Protein AF-E4X2D3-F1 (afdb_monomer)

Structure (mmCIF, N/CA/C/O backbone):
data_AF-E4X2D3-F1
#
_entry.id   AF-E4X2D3-F1
#
loop_
_atom_site.group_PDB
_atom_site.id
_atom_site.type_symbol
_atom_site.label_atom_id
_atom_site.label_alt_id
_atom_site.label_comp_id
_atom_site.label_asym_id
_atom_site.label_entity_id
_atom_site.label_seq_id
_atom_site.pdbx_PDB_ins_code
_atom_site.Cartn_x
_atom_site.Cartn_y
_atom_site.Cartn_z
_atom_site.occupancy
_atom_site.B_iso_or_equiv
_atom_site.auth_seq_id
_atom_site.auth_comp_id
_atom_site.auth_asym_id
_atom_site.auth_atom_id
_atom_site.pdbx_PDB_model_num
ATOM 1 N N . MET A 1 1 ? 33.623 -61.145 -8.921 1.00 43.34 1 MET A N 1
ATOM 2 C CA . MET A 1 1 ? 34.030 -59.747 -8.648 1.00 43.34 1 MET A CA 1
ATOM 3 C C . MET A 1 1 ? 33.464 -58.797 -9.715 1.00 43.34 1 MET A C 1
ATOM 5 O O . MET A 1 1 ? 34.207 -58.237 -10.502 1.00 43.34 1 MET A O 1
ATOM 9 N N . LYS A 1 2 ? 32.134 -58.654 -9.793 1.00 43.75 2 LYS A N 1
ATOM 10 C CA . LYS A 1 2 ? 31.427 -57.674 -10.645 1.00 43.75 2 LYS A CA 1
ATOM 11 C C . LYS A 1 2 ? 30.093 -57.341 -9.968 1.00 43.75 2 LYS A C 1
ATOM 13 O O . LYS A 1 2 ? 29.028 -57.714 -10.432 1.00 43.75 2 LYS A O 1
ATOM 18 N N . LEU A 1 3 ? 30.185 -56.717 -8.798 1.00 42.97 3 LEU A N 1
ATOM 19 C CA . LEU A 1 3 ? 29.038 -56.212 -8.042 1.00 42.97 3 LEU A CA 1
ATOM 20 C C . LEU A 1 3 ? 29.423 -54.869 -7.403 1.00 42.97 3 LEU A C 1
ATOM 22 O O . LEU A 1 3 ? 29.346 -54.690 -6.197 1.00 42.97 3 LEU A O 1
ATOM 26 N N . LEU A 1 4 ? 29.971 -53.953 -8.209 1.00 41.22 4 LEU A N 1
ATOM 27 C CA . LEU A 1 4 ? 30.429 -52.645 -7.718 1.00 41.22 4 LEU A CA 1
ATOM 28 C C . LEU A 1 4 ? 30.412 -51.544 -8.794 1.00 41.22 4 LEU A C 1
ATOM 30 O O . LEU A 1 4 ? 31.234 -50.639 -8.767 1.00 41.22 4 LEU A O 1
ATOM 34 N N . PHE A 1 5 ? 29.484 -51.613 -9.757 1.00 43.06 5 PHE A N 1
ATOM 35 C CA . PHE A 1 5 ? 29.375 -50.602 -10.826 1.00 43.06 5 PHE A CA 1
ATOM 36 C C . PHE A 1 5 ? 27.967 -50.027 -11.050 1.00 43.06 5 PHE A C 1
ATOM 38 O O . PHE A 1 5 ? 27.779 -49.234 -11.965 1.00 43.06 5 PHE A O 1
ATOM 45 N N . VAL A 1 6 ? 26.983 -50.342 -10.196 1.00 46.31 6 VAL A N 1
ATOM 46 C CA . VAL A 1 6 ? 25.614 -49.786 -10.323 1.00 46.31 6 VAL A CA 1
ATOM 47 C C . VAL A 1 6 ? 25.325 -48.651 -9.322 1.00 46.31 6 VAL A C 1
ATOM 49 O O . VAL A 1 6 ? 24.405 -47.868 -9.528 1.00 46.31 6 VAL A O 1
ATOM 52 N N . PHE A 1 7 ? 26.156 -48.445 -8.293 1.00 39.06 7 PHE A N 1
ATOM 53 C CA . PHE A 1 7 ? 25.888 -47.427 -7.259 1.00 39.06 7 PHE A CA 1
ATOM 54 C C . PHE A 1 7 ? 26.446 -46.019 -7.530 1.00 39.06 7 PHE A C 1
ATOM 56 O O . PHE A 1 7 ? 26.138 -45.092 -6.784 1.00 39.06 7 PHE A O 1
ATOM 63 N N . VAL A 1 8 ? 27.204 -45.802 -8.609 1.00 43.00 8 VAL A N 1
ATOM 64 C CA . VAL A 1 8 ? 27.789 -44.474 -8.903 1.00 43.00 8 VAL A CA 1
ATOM 65 C C . VAL A 1 8 ? 26.898 -43.619 -9.824 1.00 43.00 8 VAL A C 1
ATOM 67 O O . VAL A 1 8 ? 27.010 -42.395 -9.831 1.00 43.00 8 VAL A O 1
ATOM 70 N N . ALA A 1 9 ? 25.927 -44.213 -10.525 1.00 42.66 9 ALA A N 1
ATOM 71 C CA . ALA A 1 9 ? 25.080 -43.485 -11.479 1.00 42.66 9 ALA A CA 1
ATOM 72 C C . ALA A 1 9 ? 23.882 -42.732 -10.851 1.00 42.66 9 ALA A C 1
ATOM 74 O O . ALA A 1 9 ? 23.328 -41.839 -11.488 1.00 42.66 9 ALA A O 1
ATOM 75 N N . LEU A 1 10 ? 23.506 -43.006 -9.593 1.00 40.19 10 LEU A N 1
ATOM 76 C CA . LEU A 1 10 ? 22.402 -42.303 -8.909 1.00 40.19 10 LEU A CA 1
ATOM 77 C C . LEU A 1 10 ? 22.841 -41.078 -8.084 1.00 40.19 10 LEU A C 1
ATOM 79 O O . LEU A 1 10 ? 22.023 -40.203 -7.803 1.00 40.19 10 LEU A O 1
ATOM 83 N N . ALA A 1 11 ? 24.131 -40.936 -7.764 1.00 40.28 11 ALA A N 1
ATOM 84 C CA . ALA A 1 11 ? 24.637 -39.801 -6.982 1.00 40.28 11 ALA A CA 1
ATOM 85 C C . ALA A 1 11 ? 24.941 -38.543 -7.829 1.00 40.28 11 ALA A C 1
ATOM 87 O O . ALA A 1 11 ? 25.023 -37.432 -7.297 1.00 40.28 11 ALA A O 1
ATOM 88 N N . ALA A 1 12 ? 25.075 -38.686 -9.153 1.00 37.97 12 ALA A N 1
ATOM 89 C CA . ALA A 1 12 ? 25.375 -37.573 -10.060 1.00 37.97 12 ALA A CA 1
ATOM 90 C C . ALA A 1 12 ? 24.126 -36.773 -10.492 1.00 37.97 12 ALA A C 1
ATOM 92 O O . ALA A 1 12 ? 24.237 -35.595 -10.834 1.00 37.97 12 ALA A O 1
ATOM 93 N N . ALA A 1 13 ? 22.924 -37.355 -10.402 1.00 38.03 13 ALA A N 1
ATOM 94 C CA . ALA A 1 13 ? 21.674 -36.693 -10.795 1.00 38.03 13 ALA A CA 1
ATOM 95 C C . ALA A 1 13 ? 21.109 -35.728 -9.727 1.00 38.03 13 ALA A C 1
ATOM 97 O O . ALA A 1 13 ? 20.354 -34.812 -10.055 1.00 38.03 13 ALA A O 1
ATOM 98 N N . GLN A 1 14 ? 21.500 -35.862 -8.453 1.00 39.09 14 GLN A N 1
ATOM 99 C CA . GLN A 1 14 ? 21.005 -34.991 -7.373 1.00 39.09 14 GLN A CA 1
ATOM 100 C C . GLN A 1 14 ? 21.840 -33.717 -7.157 1.00 39.09 14 GLN A C 1
ATOM 102 O O . GLN A 1 14 ? 21.315 -32.711 -6.674 1.00 39.09 14 GLN A O 1
ATOM 107 N N . LYS A 1 15 ? 23.117 -33.696 -7.567 1.00 32.91 15 LYS A N 1
ATOM 108 C CA . LYS A 1 15 ? 23.981 -32.507 -7.422 1.00 32.91 15 LYS A CA 1
ATOM 109 C C . LYS A 1 15 ? 23.713 -31.415 -8.466 1.00 32.91 15 LYS A C 1
ATOM 111 O O . LYS A 1 15 ? 24.032 -30.256 -8.215 1.00 32.91 15 LYS A O 1
ATOM 116 N N . ASN A 1 16 ? 23.059 -31.742 -9.584 1.00 34.12 16 ASN A N 1
ATOM 117 C CA . ASN A 1 16 ? 22.781 -30.775 -10.654 1.00 34.12 16 ASN A CA 1
ATOM 118 C C . ASN A 1 16 ? 21.479 -29.967 -10.464 1.00 34.12 16 ASN A C 1
ATOM 120 O O . ASN A 1 16 ? 21.344 -28.889 -11.038 1.00 34.12 16 ASN A O 1
ATOM 124 N N . LYS A 1 17 ? 20.546 -30.404 -9.602 1.00 34.16 17 LYS A N 1
ATOM 125 C CA . LYS A 1 17 ? 19.349 -29.604 -9.261 1.00 34.16 17 LYS A CA 1
ATOM 126 C C . LYS A 1 17 ? 19.640 -28.472 -8.265 1.00 34.16 17 LYS A C 1
ATOM 128 O O . LYS A 1 17 ? 19.033 -27.412 -8.364 1.00 34.16 17 LYS A O 1
ATOM 133 N N . LYS A 1 18 ? 20.610 -28.640 -7.354 1.00 31.94 18 LYS A N 1
ATOM 134 C CA . LYS A 1 18 ? 20.971 -27.601 -6.364 1.00 31.94 18 LYS A CA 1
ATOM 135 C C . LYS A 1 18 ? 21.789 -26.437 -6.943 1.00 31.94 18 LYS A C 1
ATOM 137 O O . LYS A 1 18 ? 21.711 -25.340 -6.406 1.00 31.94 18 LYS A O 1
ATOM 142 N N . LYS A 1 19 ? 22.522 -26.635 -8.048 1.00 29.98 19 LYS A N 1
ATOM 143 C CA . LYS A 1 19 ? 23.317 -25.567 -8.693 1.00 29.98 19 LYS A CA 1
ATOM 144 C C . LYS A 1 19 ? 22.506 -24.630 -9.600 1.00 29.98 19 LYS A C 1
ATOM 146 O O . LYS A 1 19 ? 22.944 -23.508 -9.825 1.00 29.98 19 LYS A O 1
ATOM 151 N N . LYS A 1 20 ? 21.326 -25.042 -10.082 1.00 33.62 20 LYS A N 1
ATOM 152 C CA . LYS A 1 20 ? 20.415 -24.154 -10.836 1.00 33.62 20 LYS A CA 1
ATOM 153 C C . LYS A 1 20 ? 19.618 -23.203 -9.931 1.00 33.62 20 LYS A C 1
ATOM 155 O O . LYS A 1 20 ? 19.383 -22.069 -10.313 1.00 33.62 20 LYS A O 1
ATOM 160 N N . LEU A 1 21 ? 19.321 -23.606 -8.692 1.00 36.31 21 LEU A N 1
ATOM 161 C CA . LEU A 1 21 ? 18.504 -22.839 -7.733 1.00 36.31 21 LEU A CA 1
ATOM 162 C C . LEU A 1 21 ? 19.148 -21.521 -7.226 1.00 36.31 21 LEU A C 1
ATOM 164 O O . LEU A 1 21 ? 18.541 -20.790 -6.443 1.00 36.31 21 LEU A O 1
ATOM 168 N N . GLY A 1 22 ? 20.393 -21.231 -7.616 1.00 38.66 22 GLY A N 1
ATOM 169 C CA . GLY A 1 22 ? 21.138 -20.038 -7.196 1.00 38.66 22 GLY A CA 1
ATOM 170 C C . GLY A 1 22 ? 21.294 -18.946 -8.258 1.00 38.66 22 GLY A C 1
ATOM 171 O O . GLY A 1 22 ? 21.685 -17.847 -7.897 1.00 38.66 22 GLY A O 1
ATOM 172 N N . ARG A 1 23 ? 21.014 -19.217 -9.544 1.00 46.75 23 ARG A N 1
ATOM 173 C CA . ARG A 1 23 ? 21.183 -18.223 -10.629 1.00 46.75 23 ARG A CA 1
ATOM 174 C C . ARG A 1 23 ? 19.943 -17.375 -10.896 1.00 46.75 23 ARG A C 1
ATOM 176 O O . ARG A 1 23 ? 20.072 -16.271 -11.405 1.00 46.75 23 ARG A O 1
ATOM 183 N N . ASP A 1 24 ? 18.781 -17.888 -10.513 1.00 54.19 24 ASP A N 1
ATOM 184 C CA . ASP A 1 24 ? 17.487 -17.309 -10.879 1.00 54.19 24 ASP A CA 1
ATOM 185 C C . ASP A 1 24 ? 16.884 -16.465 -9.746 1.00 54.19 24 ASP A C 1
ATOM 187 O O . ASP A 1 24 ? 15.799 -15.914 -9.899 1.00 54.19 24 ASP A O 1
ATOM 191 N N . ARG A 1 25 ? 17.568 -16.376 -8.596 1.00 56.75 25 ARG A N 1
ATOM 192 C CA . ARG A 1 25 ? 17.159 -15.576 -7.436 1.00 56.75 25 ARG A CA 1
ATOM 193 C C . ARG A 1 25 ? 17.993 -14.307 -7.386 1.00 56.75 25 ARG A C 1
ATOM 195 O O . ARG A 1 25 ? 19.184 -14.364 -7.091 1.00 56.75 25 ARG A O 1
ATOM 202 N N . PHE A 1 26 ? 17.359 -13.178 -7.662 1.00 54.22 26 PHE A N 1
ATOM 203 C CA . PHE A 1 26 ? 17.992 -11.870 -7.601 1.00 54.22 26 PHE A CA 1
ATOM 204 C C . PHE A 1 26 ? 17.735 -11.273 -6.214 1.00 54.22 26 PHE A C 1
ATOM 206 O O . PHE A 1 26 ? 16.572 -10.998 -5.899 1.00 54.22 26 PHE A O 1
ATOM 213 N N . PRO A 1 27 ? 18.767 -11.117 -5.363 1.00 56.34 27 PRO A N 1
ATOM 214 C CA . PRO A 1 27 ? 18.596 -10.490 -4.060 1.00 56.34 27 PRO A CA 1
ATOM 215 C C . PRO A 1 27 ? 18.164 -9.028 -4.227 1.00 56.34 27 PRO A C 1
ATOM 217 O O . PRO A 1 27 ? 18.531 -8.359 -5.201 1.00 56.34 27 PRO A O 1
ATOM 220 N N . LEU A 1 28 ? 17.374 -8.541 -3.270 1.00 52.44 28 LEU A N 1
ATOM 221 C CA . LEU A 1 28 ? 16.930 -7.146 -3.182 1.00 52.44 28 LEU A CA 1
ATOM 222 C C . LEU A 1 28 ? 18.128 -6.164 -3.208 1.00 52.44 28 LEU A C 1
ATOM 224 O O . LEU A 1 28 ? 18.064 -5.083 -3.812 1.00 52.44 28 LEU A O 1
ATOM 228 N N . ASP A 1 29 ? 19.254 -6.579 -2.628 1.00 52.56 29 ASP A N 1
ATOM 229 C CA . ASP A 1 29 ? 20.516 -5.858 -2.572 1.00 52.56 29 ASP A CA 1
ATOM 230 C C . ASP A 1 29 ? 21.677 -6.853 -2.401 1.00 52.56 29 ASP A C 1
ATOM 232 O O . ASP A 1 29 ? 21.587 -7.803 -1.637 1.00 52.56 29 ASP A O 1
ATOM 236 N N . GLY A 1 30 ? 22.781 -6.638 -3.124 1.00 41.09 30 GLY A N 1
ATOM 237 C CA . GLY A 1 30 ? 24.066 -7.312 -2.874 1.00 41.09 30 GLY A CA 1
ATOM 238 C C . GLY A 1 30 ? 24.895 -6.636 -1.772 1.00 41.09 30 GLY A C 1
ATOM 239 O O . GLY A 1 30 ? 26.078 -6.927 -1.628 1.00 41.09 30 GLY A O 1
ATOM 240 N N . GLU A 1 31 ? 24.288 -5.699 -1.040 1.00 44.31 31 GLU A N 1
ATOM 241 C CA . GLU A 1 31 ? 24.874 -4.945 0.066 1.00 44.31 31 GLU A CA 1
ATOM 242 C C . GLU A 1 31 ? 23.975 -5.145 1.290 1.00 44.31 31 GLU A C 1
ATOM 244 O O . GLU A 1 31 ? 23.067 -4.353 1.553 1.00 44.31 31 GLU A O 1
ATOM 249 N N . ASP A 1 32 ? 24.191 -6.232 2.027 1.00 39.72 32 ASP A N 1
ATOM 250 C CA . ASP A 1 32 ? 23.578 -6.416 3.340 1.00 39.72 32 ASP A CA 1
ATOM 251 C C . ASP A 1 32 ? 23.905 -5.185 4.200 1.00 39.72 32 ASP A C 1
ATOM 253 O O . ASP A 1 32 ? 25.076 -4.818 4.344 1.00 39.72 32 ASP A O 1
ATOM 257 N N . LEU A 1 33 ? 22.899 -4.538 4.805 1.00 37.53 33 LEU A N 1
ATOM 258 C CA . LEU A 1 33 ? 23.166 -3.773 6.024 1.00 37.53 33 LEU A CA 1
ATOM 259 C C . LEU A 1 33 ? 23.601 -4.817 7.048 1.00 37.53 33 LEU A C 1
ATOM 261 O O . LEU A 1 33 ? 22.772 -5.429 7.717 1.00 37.53 33 LEU A O 1
ATOM 265 N N . LYS A 1 34 ? 24.904 -5.072 7.127 1.00 37.62 34 LYS A N 1
ATOM 266 C CA . LYS A 1 34 ? 25.464 -5.817 8.241 1.00 37.62 34 LYS A CA 1
ATOM 267 C C . LYS A 1 34 ? 25.272 -4.927 9.458 1.00 37.62 34 LYS A C 1
ATOM 269 O O . LYS A 1 34 ? 25.914 -3.884 9.571 1.00 37.62 34 LYS A O 1
ATOM 274 N N . PHE A 1 35 ? 24.329 -5.293 10.318 1.00 39.09 35 PHE A N 1
ATOM 275 C CA . PHE A 1 35 ? 24.237 -4.736 11.658 1.00 39.09 35 PHE A CA 1
ATOM 276 C C . PHE A 1 35 ? 25.477 -5.225 12.413 1.00 39.09 35 PHE A C 1
ATOM 278 O O . PHE A 1 35 ? 25.473 -6.292 13.017 1.00 39.09 35 PHE A O 1
ATOM 285 N N . GLU A 1 36 ? 26.587 -4.504 12.265 1.00 32.62 36 GLU A N 1
ATOM 286 C CA . GLU A 1 36 ? 27.785 -4.751 13.055 1.00 32.62 36 GLU A CA 1
ATOM 287 C C . GLU A 1 36 ? 27.533 -4.270 14.488 1.00 32.62 36 GLU A C 1
ATOM 289 O O . GLU A 1 36 ? 27.466 -3.073 14.764 1.00 32.62 36 GLU A O 1
ATOM 294 N N . ASP A 1 37 ? 27.415 -5.263 15.364 1.00 39.03 37 ASP A N 1
ATOM 295 C CA . ASP A 1 37 ? 27.840 -5.259 16.763 1.00 39.03 37 ASP A CA 1
ATOM 296 C C . ASP A 1 37 ? 27.054 -4.366 17.750 1.00 39.03 37 ASP A C 1
ATOM 298 O O . ASP A 1 37 ? 27.255 -3.155 17.852 1.00 39.03 37 ASP A O 1
ATOM 302 N N . ASP A 1 38 ? 26.164 -5.025 18.507 1.00 38.38 38 ASP A N 1
ATOM 303 C CA . ASP A 1 38 ? 25.850 -4.858 19.942 1.00 38.38 38 ASP A CA 1
ATOM 304 C C . ASP A 1 38 ? 25.642 -3.460 20.560 1.00 38.38 38 ASP A C 1
ATOM 306 O O . ASP A 1 38 ? 25.553 -3.306 21.788 1.00 38.38 38 ASP A O 1
ATOM 310 N N . ARG A 1 39 ? 25.465 -2.409 19.761 1.00 37.56 39 ARG A N 1
ATOM 311 C CA . ARG A 1 39 ? 25.127 -1.091 20.297 1.00 37.56 39 ARG A CA 1
ATOM 312 C C . ARG A 1 39 ? 23.638 -0.997 20.585 1.00 37.56 39 ARG A C 1
ATOM 314 O O . ARG A 1 39 ? 22.807 -0.913 19.688 1.00 37.56 39 ARG A O 1
ATOM 321 N N . ARG A 1 40 ? 23.340 -0.996 21.889 1.00 36.78 40 ARG A N 1
ATOM 322 C CA . ARG A 1 40 ? 22.080 -0.569 22.505 1.00 36.78 40 ARG A CA 1
ATOM 323 C C . ARG A 1 40 ? 21.637 0.779 21.938 1.00 36.78 40 ARG A C 1
ATOM 325 O O . ARG A 1 40 ? 21.961 1.818 22.494 1.00 36.78 40 ARG A O 1
ATOM 332 N N . GLU A 1 41 ? 20.861 0.741 20.874 1.00 32.47 41 GLU A N 1
ATOM 333 C CA . GLU A 1 41 ? 19.925 1.788 20.505 1.00 32.47 41 GLU A CA 1
ATOM 334 C C . GLU A 1 41 ? 18.903 1.147 19.565 1.00 32.47 41 GLU A C 1
ATOM 336 O O . GLU A 1 41 ? 19.273 0.410 18.660 1.00 32.47 41 GLU A O 1
ATOM 341 N N . PHE A 1 42 ? 17.621 1.407 19.818 1.00 34.22 42 PHE A N 1
ATOM 342 C CA . PHE A 1 42 ? 16.439 0.910 19.095 1.00 34.22 42 PHE A CA 1
ATOM 343 C C . PHE A 1 42 ? 15.826 -0.422 19.578 1.00 34.22 42 PHE A C 1
ATOM 345 O O . PHE A 1 42 ? 15.973 -1.482 18.983 1.00 34.22 42 PHE A O 1
ATOM 352 N N . GLY A 1 43 ? 14.992 -0.298 20.618 1.00 34.16 43 GLY A N 1
ATOM 353 C CA . GLY A 1 43 ? 13.606 -0.785 20.567 1.00 34.16 43 GLY A CA 1
ATOM 354 C C . GLY A 1 43 ? 13.359 -2.293 20.567 1.00 34.16 43 GLY A C 1
ATOM 355 O O . GLY A 1 43 ? 12.369 -2.727 19.981 1.00 34.16 43 GLY A O 1
ATOM 356 N N . LEU A 1 44 ? 14.208 -3.083 21.221 1.00 38.97 44 LEU A N 1
ATOM 357 C CA . LEU A 1 44 ? 13.837 -4.445 21.604 1.00 38.97 44 LEU A CA 1
ATOM 358 C C . LEU A 1 44 ? 12.873 -4.370 22.807 1.00 38.97 44 LEU A C 1
ATOM 360 O O . LEU A 1 44 ? 13.188 -3.651 23.756 1.00 38.97 44 LEU A O 1
ATOM 364 N N . PRO A 1 45 ? 11.706 -5.043 22.769 1.00 42.81 45 PRO A N 1
ATOM 365 C CA . PRO A 1 45 ? 10.817 -5.164 23.925 1.00 42.81 45 PRO A CA 1
ATOM 366 C C . PRO A 1 45 ? 11.552 -5.689 25.170 1.00 42.81 45 PRO A C 1
ATOM 368 O O . PRO A 1 45 ? 12.495 -6.468 25.041 1.00 42.81 45 PRO A O 1
ATOM 371 N N . ASP A 1 46 ? 11.113 -5.297 26.371 1.00 40.28 46 ASP A N 1
ATOM 372 C CA . ASP A 1 46 ? 11.754 -5.702 27.638 1.00 40.28 46 ASP A CA 1
ATOM 373 C C . ASP A 1 46 ? 11.740 -7.230 27.870 1.00 40.28 46 ASP A C 1
ATOM 375 O O . ASP A 1 46 ? 12.519 -7.749 28.667 1.00 40.28 46 ASP A O 1
ATOM 379 N N . ASP A 1 47 ? 10.875 -7.958 27.160 1.00 44.12 47 ASP A N 1
ATOM 380 C CA . ASP A 1 47 ? 10.733 -9.416 27.184 1.00 44.12 47 ASP A CA 1
ATOM 381 C C . ASP A 1 47 ? 11.484 -10.141 26.049 1.00 44.12 47 ASP A C 1
ATOM 383 O O . ASP A 1 47 ? 11.347 -11.356 25.901 1.00 44.12 47 ASP A O 1
ATOM 387 N N . PHE A 1 48 ? 12.292 -9.425 25.263 1.00 40.19 48 PHE A N 1
ATOM 388 C CA . PHE A 1 48 ? 13.064 -9.988 24.157 1.00 40.19 48 PHE A CA 1
ATOM 389 C C . PHE A 1 48 ? 14.235 -10.861 24.656 1.00 40.19 48 PHE A C 1
ATOM 391 O O . PHE A 1 48 ? 15.194 -10.370 25.265 1.00 40.19 48 PHE A O 1
ATOM 398 N N . ASP A 1 49 ? 14.187 -12.167 24.372 1.00 49.00 49 ASP A N 1
ATOM 399 C CA . ASP A 1 49 ? 15.168 -13.161 24.819 1.00 49.00 49 ASP A CA 1
ATOM 400 C C . ASP A 1 49 ? 16.269 -13.344 23.770 1.00 49.00 49 ASP A C 1
ATOM 402 O O . ASP A 1 49 ? 16.088 -13.964 22.722 1.00 49.00 49 ASP A O 1
ATOM 406 N N . LYS A 1 50 ? 17.479 -12.884 24.098 1.00 42.81 50 LYS A N 1
ATOM 407 C CA . LYS A 1 50 ? 18.635 -12.931 23.194 1.00 42.81 50 LYS A CA 1
ATOM 408 C C . LYS A 1 50 ? 19.157 -14.325 22.836 1.00 42.81 50 LYS A C 1
ATOM 410 O O . LYS A 1 50 ? 20.037 -14.445 21.994 1.00 42.81 50 LYS A O 1
ATOM 415 N N . THR A 1 51 ? 18.688 -15.379 23.483 1.00 37.66 51 THR A N 1
ATOM 416 C CA . THR A 1 51 ? 19.116 -16.754 23.194 1.00 37.66 51 THR A CA 1
ATOM 417 C C . THR A 1 51 ? 18.075 -17.525 22.395 1.00 37.66 51 THR A C 1
ATOM 419 O O . THR A 1 51 ? 18.436 -18.381 21.586 1.00 37.66 51 THR A O 1
ATOM 422 N N . ARG A 1 52 ? 16.791 -17.180 22.548 1.00 43.28 52 ARG A N 1
ATOM 423 C CA . ARG A 1 52 ? 15.694 -17.748 21.754 1.00 43.28 52 ARG A CA 1
ATOM 424 C C . ARG A 1 52 ? 15.389 -16.935 20.500 1.00 43.28 52 ARG A C 1
ATOM 426 O O . ARG A 1 52 ? 15.263 -17.530 19.430 1.00 43.28 52 ARG A O 1
ATOM 433 N N . ASP A 1 53 ? 15.342 -15.612 20.608 1.00 44.31 53 ASP A N 1
ATOM 434 C CA . ASP A 1 53 ? 14.856 -14.720 19.549 1.00 44.31 53 ASP A CA 1
ATOM 435 C C . ASP A 1 53 ? 15.959 -14.296 18.563 1.00 44.31 53 ASP A C 1
ATOM 437 O O . ASP A 1 53 ? 15.663 -13.976 17.417 1.00 44.31 53 ASP A O 1
ATOM 441 N N . TYR A 1 54 ? 17.233 -14.385 18.966 1.00 40.31 54 TYR A N 1
ATOM 442 C CA . TYR A 1 54 ? 18.418 -14.101 18.130 1.00 40.31 54 TYR A CA 1
ATOM 443 C C . TYR A 1 54 ? 18.982 -15.335 17.401 1.00 40.31 54 TYR A C 1
ATOM 445 O O . TYR A 1 54 ? 19.960 -15.226 16.662 1.00 40.31 54 TYR A O 1
ATOM 453 N N . SER A 1 55 ? 18.404 -16.528 17.580 1.00 32.50 55 SER A N 1
ATOM 454 C CA . SER A 1 55 ? 18.966 -17.788 17.053 1.00 32.50 55 SER A CA 1
ATOM 455 C C . SER A 1 55 ? 18.826 -17.993 15.531 1.00 32.50 55 SER A C 1
ATOM 457 O O . SER A 1 55 ? 18.929 -19.114 15.032 1.00 32.50 55 SER A O 1
ATOM 459 N N . ALA A 1 56 ? 18.668 -16.918 14.758 1.00 33.84 56 ALA A N 1
ATOM 460 C CA . ALA A 1 56 ? 18.836 -16.946 13.315 1.00 33.84 56 ALA A CA 1
ATOM 461 C C . ALA A 1 56 ? 19.502 -15.644 12.847 1.00 33.84 56 ALA A C 1
ATOM 463 O O . ALA A 1 56 ? 19.000 -14.553 13.084 1.00 33.84 56 ALA A O 1
ATOM 464 N N . ALA A 1 57 ? 20.624 -15.766 12.143 1.00 35.09 57 ALA A N 1
ATOM 465 C CA . ALA A 1 57 ? 21.396 -14.689 11.523 1.00 35.09 57 ALA A CA 1
ATOM 466 C C . ALA A 1 57 ? 20.647 -13.936 10.384 1.00 35.09 57 ALA A C 1
ATOM 468 O O . ALA A 1 57 ? 21.168 -13.842 9.276 1.00 35.09 57 ALA A O 1
ATOM 469 N N . VAL A 1 58 ? 19.415 -13.451 10.609 1.00 40.41 58 VAL A N 1
ATOM 470 C CA . VAL A 1 58 ? 18.468 -13.043 9.540 1.00 40.41 58 VAL A CA 1
ATOM 471 C C . VAL A 1 58 ? 17.744 -11.709 9.796 1.00 40.41 58 VAL A C 1
ATOM 473 O O . VAL A 1 58 ? 16.791 -11.386 9.095 1.00 40.41 58 VAL A O 1
ATOM 476 N N . ASP A 1 59 ? 18.167 -10.882 10.751 1.00 43.56 59 ASP A N 1
ATOM 477 C CA . ASP A 1 59 ? 17.484 -9.603 11.022 1.00 43.56 59 ASP A CA 1
ATOM 478 C C . ASP A 1 59 ? 18.015 -8.441 10.165 1.00 43.56 59 ASP A C 1
ATOM 480 O O . ASP A 1 59 ? 18.433 -7.393 10.650 1.00 43.56 59 ASP A O 1
ATOM 484 N N . GLY A 1 60 ? 17.946 -8.638 8.848 1.00 60.00 60 GLY A N 1
ATOM 485 C CA . GLY A 1 60 ? 18.048 -7.606 7.820 1.00 60.00 60 GLY A CA 1
ATOM 486 C C . GLY A 1 60 ? 16.857 -7.681 6.867 1.00 60.00 60 GLY A C 1
ATOM 487 O O . GLY A 1 60 ? 15.995 -8.550 6.981 1.00 60.00 60 GLY A O 1
ATOM 488 N N . TRP A 1 61 ? 16.779 -6.755 5.916 1.00 64.44 61 TRP A N 1
ATOM 489 C CA . TRP A 1 61 ? 15.891 -6.927 4.767 1.00 64.44 61 TRP A CA 1
ATOM 490 C C . TRP A 1 61 ? 16.281 -8.226 4.040 1.00 64.44 61 TRP A C 1
ATOM 492 O O . TRP A 1 61 ? 17.349 -8.275 3.442 1.00 64.44 61 TRP A O 1
ATOM 502 N N . ASP A 1 62 ? 15.452 -9.272 4.111 1.00 73.44 62 ASP A N 1
ATOM 503 C CA . ASP A 1 62 ? 15.731 -10.581 3.496 1.00 73.44 62 ASP A CA 1
ATOM 504 C C . ASP A 1 62 ? 14.684 -10.881 2.422 1.00 73.44 62 ASP A C 1
ATOM 506 O O . ASP A 1 62 ? 13.569 -11.337 2.696 1.00 73.44 62 ASP A O 1
ATOM 510 N N . GLY A 1 63 ? 15.027 -10.546 1.181 1.00 79.00 63 GLY A N 1
ATOM 511 C CA . GLY A 1 63 ? 14.119 -10.644 0.052 1.00 79.00 63 GLY A CA 1
ATOM 512 C C . GLY A 1 63 ? 14.826 -10.957 -1.253 1.00 79.00 63 GLY A C 1
ATOM 513 O O . GLY A 1 63 ? 15.926 -10.473 -1.526 1.00 79.00 63 GLY A O 1
ATOM 514 N N . TRP A 1 64 ? 14.177 -11.755 -2.093 1.00 81.94 64 TRP A N 1
ATOM 515 C CA . TRP A 1 64 ? 14.666 -12.074 -3.432 1.00 81.94 64 TRP A CA 1
ATOM 516 C C . TRP A 1 64 ? 13.515 -12.208 -4.422 1.00 81.94 64 TRP A C 1
ATOM 518 O O . TRP A 1 64 ? 12.397 -12.546 -4.041 1.00 81.94 64 TRP A O 1
ATOM 528 N N . PHE A 1 65 ? 13.809 -11.987 -5.702 1.00 84.94 65 PHE A N 1
ATOM 529 C CA . PHE A 1 65 ? 12.863 -12.153 -6.804 1.00 84.94 65 PHE A CA 1
ATOM 530 C C . PHE A 1 65 ? 13.345 -13.230 -7.777 1.00 84.94 65 PHE A C 1
ATOM 532 O O . PHE A 1 65 ? 14.515 -13.247 -8.169 1.00 84.94 65 PHE A O 1
ATOM 539 N N . GLN A 1 66 ? 12.452 -14.133 -8.177 1.00 86.00 66 GLN A N 1
ATOM 540 C CA . GLN A 1 66 ? 12.720 -15.142 -9.197 1.00 86.00 66 GLN A CA 1
ATOM 541 C C . GLN A 1 66 ? 12.703 -14.511 -10.590 1.00 86.00 66 GLN A C 1
ATOM 543 O O . GLN A 1 66 ? 11.751 -13.806 -10.909 1.00 86.00 66 GLN A O 1
ATOM 548 N N . ASN A 1 67 ? 13.695 -14.793 -11.437 1.00 87.44 67 ASN A N 1
ATOM 549 C CA . ASN A 1 67 ? 13.714 -14.396 -12.855 1.00 87.44 67 ASN A CA 1
ATOM 550 C C . ASN A 1 67 ? 13.551 -12.879 -13.105 1.00 87.44 67 ASN A C 1
ATOM 552 O O . ASN A 1 67 ? 13.052 -12.464 -14.152 1.00 87.44 67 ASN A O 1
ATOM 556 N N . PHE A 1 68 ? 13.976 -12.030 -12.165 1.00 84.38 68 PHE A N 1
ATOM 557 C CA . PHE A 1 68 ? 13.795 -10.580 -12.252 1.00 84.38 68 PHE A CA 1
ATOM 558 C C . PHE A 1 68 ? 15.090 -9.815 -12.000 1.00 84.38 68 PHE A C 1
ATOM 560 O O . PHE A 1 68 ? 15.402 -9.402 -10.883 1.00 84.38 68 PHE A O 1
ATOM 567 N N . ASN A 1 69 ? 15.838 -9.583 -13.080 1.00 82.88 69 ASN A N 1
ATOM 568 C CA . ASN A 1 69 ? 16.962 -8.660 -13.053 1.00 82.88 69 ASN A CA 1
ATOM 569 C C . ASN A 1 69 ? 16.444 -7.216 -13.116 1.00 82.88 69 ASN A C 1
ATOM 571 O O . ASN A 1 69 ? 16.312 -6.645 -14.196 1.00 82.88 69 ASN A O 1
ATOM 575 N N . TRP A 1 70 ? 16.119 -6.636 -11.963 1.00 77.12 70 TRP A N 1
ATOM 576 C CA . TRP A 1 70 ? 15.515 -5.303 -11.877 1.00 77.12 70 TRP A CA 1
ATOM 577 C C . TRP A 1 70 ? 16.396 -4.181 -12.438 1.00 77.12 70 TRP A C 1
ATOM 579 O O . TRP A 1 70 ? 15.874 -3.167 -12.894 1.00 77.12 70 TRP A O 1
ATOM 589 N N . THR A 1 71 ? 17.721 -4.367 -12.455 1.00 73.94 71 THR A N 1
ATOM 590 C CA . THR A 1 71 ? 18.669 -3.345 -12.925 1.00 73.94 71 THR A CA 1
ATOM 591 C C . THR A 1 71 ? 18.471 -2.958 -14.388 1.00 73.94 71 THR A C 1
ATOM 593 O O . THR A 1 71 ? 18.706 -1.807 -14.748 1.00 73.94 71 THR A O 1
ATOM 596 N N . GLN A 1 72 ? 17.956 -3.876 -15.213 1.00 75.56 72 GLN A N 1
ATOM 597 C CA . GLN A 1 72 ? 17.675 -3.610 -16.626 1.00 75.56 72 GLN A CA 1
ATOM 598 C C . GLN A 1 72 ? 16.501 -2.638 -16.833 1.00 75.56 72 GLN A C 1
ATOM 600 O O . GLN A 1 72 ? 16.427 -1.993 -17.870 1.00 75.56 72 GLN A O 1
ATOM 605 N N . TYR A 1 73 ? 15.604 -2.521 -15.847 1.00 70.94 73 TYR A N 1
ATOM 606 C CA . TYR A 1 73 ? 14.400 -1.684 -15.918 1.00 70.94 73 TYR A CA 1
ATOM 607 C C . TYR A 1 73 ? 14.592 -0.308 -15.273 1.00 70.94 73 TYR A C 1
ATOM 609 O O . TYR A 1 73 ? 13.646 0.462 -15.164 1.00 70.94 73 TYR A O 1
ATOM 617 N N . ILE A 1 74 ? 15.803 -0.002 -14.800 1.00 66.44 74 ILE A N 1
ATOM 618 C CA . ILE A 1 74 ? 16.126 1.331 -14.281 1.00 66.44 74 ILE A CA 1
ATOM 619 C C . ILE A 1 74 ? 16.356 2.306 -15.438 1.00 66.44 74 ILE A C 1
ATOM 621 O O . ILE A 1 74 ? 16.046 3.480 -15.301 1.00 66.44 74 ILE A O 1
ATOM 625 N N . ALA A 1 75 ? 16.920 1.836 -16.554 1.00 57.59 75 ALA A N 1
ATOM 626 C CA . ALA A 1 75 ? 17.264 2.691 -17.682 1.00 57.59 75 ALA A CA 1
ATOM 627 C C . ALA A 1 75 ? 15.998 3.214 -18.388 1.00 57.59 75 ALA A C 1
ATOM 629 O O . ALA A 1 75 ? 15.197 2.416 -18.873 1.00 57.59 75 ALA A O 1
ATOM 630 N N . GLY A 1 76 ? 15.842 4.539 -18.463 1.00 55.66 76 GLY A N 1
ATOM 631 C CA . GLY A 1 76 ? 14.737 5.210 -19.164 1.00 55.66 76 GLY A CA 1
ATOM 632 C C . GLY A 1 76 ? 13.490 5.544 -18.329 1.00 55.66 76 GLY A C 1
ATOM 633 O O . GLY A 1 76 ? 12.516 6.033 -18.892 1.00 55.66 76 GLY A O 1
ATOM 634 N N . ASP A 1 77 ? 13.495 5.307 -17.014 1.00 64.38 77 ASP A N 1
ATOM 635 C CA . ASP A 1 77 ? 12.484 5.839 -16.086 1.00 64.38 77 ASP A CA 1
ATOM 636 C C . ASP A 1 77 ? 13.147 6.937 -15.252 1.00 64.38 77 ASP A C 1
ATOM 638 O O . ASP A 1 77 ? 13.824 6.627 -14.281 1.00 64.38 77 ASP A O 1
ATOM 642 N N . ASP A 1 78 ? 12.987 8.208 -15.631 1.00 59.78 78 ASP A N 1
ATOM 643 C CA . ASP A 1 78 ? 13.699 9.344 -15.018 1.00 59.78 78 ASP A CA 1
ATOM 644 C C . ASP A 1 78 ? 13.568 9.381 -13.484 1.00 59.78 78 ASP A C 1
ATOM 646 O O . ASP A 1 78 ? 14.536 9.650 -12.770 1.00 59.78 78 ASP A O 1
ATOM 650 N N . VAL A 1 79 ? 12.391 9.023 -12.957 1.00 63.25 79 VAL A N 1
ATOM 651 C CA . VAL A 1 79 ? 12.128 8.965 -11.510 1.00 63.25 79 VAL A CA 1
ATOM 652 C C . VAL A 1 79 ? 12.829 7.758 -10.883 1.00 63.25 79 VAL A C 1
ATOM 654 O O . VAL A 1 79 ? 13.329 7.813 -9.754 1.00 63.25 79 VAL A O 1
ATOM 657 N N . ALA A 1 80 ? 12.894 6.635 -11.602 1.00 60.03 80 ALA A N 1
ATOM 658 C CA . ALA A 1 80 ? 13.690 5.499 -11.174 1.00 60.03 80 ALA A CA 1
ATOM 659 C C . ALA A 1 80 ? 15.188 5.729 -11.256 1.00 60.03 80 ALA A C 1
ATOM 661 O O . ALA A 1 80 ? 15.892 5.299 -10.343 1.00 60.03 80 ALA A O 1
ATOM 662 N N . GLU A 1 81 ? 15.660 6.397 -12.295 1.00 60.22 81 GLU A N 1
ATOM 663 C CA . GLU A 1 81 ? 17.050 6.765 -12.463 1.00 60.22 81 GLU A CA 1
ATOM 664 C C . GLU A 1 81 ? 17.481 7.702 -11.339 1.00 60.22 81 GLU A C 1
ATOM 666 O O . GLU A 1 81 ? 18.483 7.415 -10.690 1.00 60.22 81 GLU A O 1
ATOM 671 N N . GLU A 1 82 ? 16.696 8.732 -11.017 1.00 66.44 82 GLU A N 1
ATOM 672 C CA . GLU A 1 82 ? 16.985 9.641 -9.904 1.00 66.44 82 GLU A CA 1
ATOM 673 C C . GLU A 1 82 ? 17.070 8.896 -8.561 1.00 66.44 82 GLU A C 1
ATOM 675 O O . GLU A 1 82 ? 18.031 9.055 -7.801 1.00 66.44 82 GLU A O 1
ATOM 680 N N . PHE A 1 83 ? 16.100 8.022 -8.273 1.00 65.25 83 PHE A N 1
ATOM 681 C CA . PHE A 1 83 ? 16.076 7.272 -7.018 1.00 65.25 83 PHE A CA 1
ATOM 682 C C . PHE A 1 83 ? 17.209 6.230 -6.922 1.00 65.25 83 PHE A C 1
ATOM 684 O O . PHE A 1 83 ? 17.876 6.115 -5.890 1.00 65.25 83 PHE A O 1
ATOM 691 N N . PHE A 1 84 ? 17.447 5.447 -7.980 1.00 62.84 84 PHE A N 1
ATOM 692 C CA . PHE A 1 84 ? 18.413 4.343 -7.959 1.00 62.84 84 PHE A CA 1
ATOM 693 C C . PHE A 1 84 ? 19.856 4.769 -8.243 1.00 62.84 84 PHE A C 1
ATOM 695 O O . PHE A 1 84 ? 20.772 4.100 -7.761 1.00 62.84 84 PHE A O 1
ATOM 702 N N . ARG A 1 85 ? 20.084 5.867 -8.976 1.00 61.34 85 ARG A N 1
ATOM 703 C CA . ARG A 1 85 ? 21.429 6.390 -9.275 1.00 61.34 85 ARG A CA 1
ATOM 704 C C . ARG A 1 85 ? 21.927 7.419 -8.261 1.00 61.34 85 ARG A C 1
ATOM 706 O O . ARG A 1 85 ? 22.956 8.043 -8.516 1.00 61.34 85 ARG A O 1
ATOM 713 N N . ARG A 1 86 ? 21.273 7.573 -7.097 1.00 61.88 86 ARG A N 1
ATOM 714 C CA . ARG A 1 86 ? 21.844 8.358 -5.986 1.00 61.88 86 ARG A CA 1
ATOM 715 C C . ARG A 1 86 ? 23.297 7.906 -5.737 1.00 61.88 86 ARG A C 1
ATOM 717 O O . ARG A 1 86 ? 23.505 6.722 -5.449 1.00 61.88 86 ARG A O 1
ATOM 724 N N . PRO A 1 87 ? 24.298 8.804 -5.861 1.00 54.78 87 PRO A N 1
ATOM 725 C CA . PRO A 1 87 ? 25.706 8.424 -5.806 1.00 54.78 87 PRO A CA 1
ATOM 726 C C . PRO A 1 87 ? 2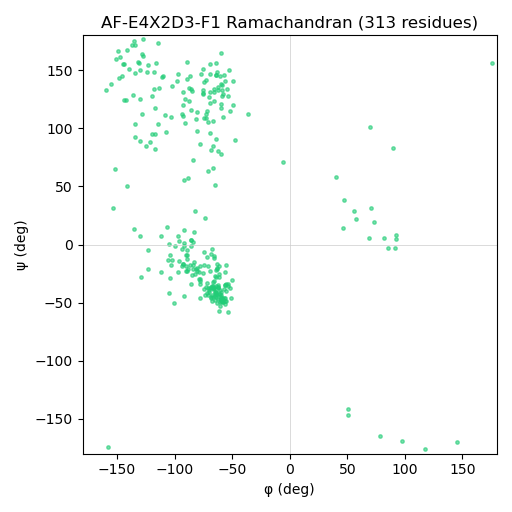6.054 7.710 -4.499 1.00 54.78 87 PRO A C 1
ATOM 728 O O . PRO A 1 87 ? 25.555 8.077 -3.435 1.00 54.78 87 PRO A O 1
ATOM 731 N N . ALA A 1 88 ? 26.972 6.742 -4.547 1.00 54.47 88 ALA A N 1
ATOM 732 C CA . ALA A 1 88 ? 27.436 6.032 -3.351 1.00 54.47 88 ALA A CA 1
ATOM 733 C C . ALA A 1 88 ? 27.970 6.984 -2.259 1.00 54.47 88 ALA A C 1
ATOM 735 O O . ALA A 1 88 ? 27.733 6.753 -1.078 1.00 54.47 88 ALA A O 1
ATOM 736 N N . LEU A 1 89 ? 28.599 8.100 -2.650 1.00 45.75 89 LEU A N 1
ATOM 737 C CA . LEU A 1 89 ? 29.058 9.157 -1.738 1.00 45.75 89 LEU A CA 1
ATOM 738 C C . LEU A 1 89 ? 27.907 9.833 -0.975 1.00 45.75 89 LEU A C 1
ATOM 740 O O . LEU A 1 89 ? 28.049 10.115 0.209 1.00 45.75 89 LEU A O 1
ATOM 744 N N . VAL A 1 90 ? 26.756 10.035 -1.627 1.00 57.16 90 VAL A N 1
ATOM 745 C CA . VAL A 1 90 ? 25.544 10.571 -0.985 1.00 57.16 90 VAL A CA 1
ATOM 746 C C . VAL A 1 90 ? 24.967 9.534 -0.022 1.00 57.16 90 VAL A C 1
ATOM 748 O O . VAL A 1 90 ? 24.610 9.880 1.097 1.00 57.16 90 VAL A O 1
ATOM 751 N N . ARG A 1 91 ? 24.957 8.247 -0.403 1.00 58.47 91 ARG A N 1
ATOM 752 C CA . ARG A 1 91 ? 24.477 7.153 0.465 1.00 58.47 91 ARG A CA 1
ATOM 753 C C . ARG A 1 91 ? 25.327 6.966 1.724 1.00 58.47 91 ARG A C 1
ATOM 755 O O . ARG A 1 91 ? 24.777 6.679 2.782 1.00 58.47 91 ARG A O 1
ATOM 762 N N . ASN A 1 92 ? 26.641 7.164 1.623 1.00 58.28 92 ASN A N 1
ATOM 763 C CA . ASN A 1 92 ? 27.566 7.061 2.756 1.00 58.28 92 ASN A CA 1
ATOM 764 C C . ASN A 1 92 ? 27.422 8.217 3.765 1.00 58.28 92 ASN A C 1
ATOM 766 O O . ASN A 1 92 ? 27.844 8.067 4.907 1.00 58.28 92 ASN A O 1
ATOM 770 N N . GLY A 1 93 ? 26.811 9.338 3.365 1.00 64.62 93 GLY A N 1
ATOM 771 C CA . GLY A 1 93 ? 26.483 10.464 4.246 1.00 64.62 93 GLY A CA 1
ATOM 772 C C . GLY A 1 93 ? 25.070 10.427 4.841 1.00 64.62 93 GLY A C 1
ATOM 773 O O . GLY A 1 93 ? 24.740 11.300 5.637 1.00 64.62 93 GLY A O 1
ATOM 774 N N . MET A 1 94 ? 24.232 9.450 4.469 1.00 69.56 94 MET A N 1
ATOM 775 C CA . MET A 1 94 ? 22.853 9.347 4.960 1.00 69.56 94 MET A CA 1
ATOM 776 C C . MET A 1 94 ? 22.802 8.859 6.412 1.00 69.56 94 MET A C 1
ATOM 778 O O . MET A 1 94 ? 23.493 7.912 6.808 1.00 69.56 94 MET A O 1
ATOM 782 N N . SER A 1 95 ? 21.897 9.447 7.190 1.00 73.06 95 SER A N 1
ATOM 783 C CA . SER A 1 95 ? 21.512 8.944 8.507 1.00 73.06 95 SER A CA 1
ATOM 784 C C . SER A 1 95 ? 20.927 7.525 8.419 1.00 73.06 95 SER A C 1
ATOM 786 O O . SER A 1 95 ? 20.568 7.015 7.352 1.00 73.06 95 SER A O 1
ATOM 788 N N . LEU A 1 96 ? 20.827 6.838 9.561 1.00 69.94 96 LEU A N 1
ATOM 789 C CA . LEU A 1 96 ? 20.183 5.522 9.616 1.00 69.94 96 LEU A CA 1
ATOM 790 C C . LEU A 1 96 ? 18.720 5.586 9.152 1.00 69.94 96 LEU A C 1
ATOM 792 O O . LEU A 1 96 ? 18.311 4.742 8.358 1.00 69.94 96 LEU A O 1
ATOM 796 N N . GLN A 1 97 ? 17.965 6.599 9.591 1.00 74.56 97 GLN A N 1
ATOM 797 C CA . GLN A 1 97 ? 16.563 6.761 9.207 1.00 74.56 97 GLN A CA 1
ATOM 798 C C . GLN A 1 97 ? 16.423 6.890 7.690 1.00 74.56 97 GLN A C 1
ATOM 800 O O . GLN A 1 97 ? 15.666 6.141 7.083 1.00 74.56 97 GLN A O 1
ATOM 805 N N . GLU A 1 98 ? 17.210 7.759 7.056 1.00 75.75 98 GLU A N 1
ATOM 806 C CA . GLU A 1 98 ? 17.150 7.949 5.604 1.00 75.75 98 GLU A CA 1
ATOM 807 C C . GLU A 1 98 ? 17.514 6.667 4.836 1.00 75.75 98 GLU A C 1
ATOM 809 O O . GLU A 1 98 ? 16.910 6.365 3.806 1.00 75.75 98 GLU A O 1
ATOM 814 N N . ARG A 1 99 ? 18.477 5.872 5.329 1.00 74.00 99 ARG A N 1
ATOM 815 C CA . ARG A 1 99 ? 18.822 4.572 4.721 1.00 74.00 99 ARG A CA 1
ATOM 816 C C . ARG A 1 99 ? 17.684 3.558 4.849 1.00 74.00 99 ARG A C 1
ATOM 818 O O . ARG A 1 99 ? 17.465 2.773 3.925 1.00 74.00 99 ARG A O 1
ATOM 825 N N . LEU A 1 100 ? 16.967 3.569 5.970 1.00 78.06 100 LEU A N 1
ATOM 826 C CA . LEU A 1 100 ? 15.812 2.707 6.203 1.00 78.06 100 LEU A CA 1
ATOM 827 C C . LEU A 1 100 ? 14.608 3.117 5.341 1.00 78.06 100 LEU A C 1
ATOM 829 O O . LEU A 1 100 ? 14.004 2.244 4.720 1.00 78.06 100 LEU A O 1
ATOM 833 N N . GLU A 1 101 ? 14.315 4.416 5.221 1.00 81.38 101 GLU A N 1
ATOM 834 C CA . GLU A 1 101 ? 13.299 4.944 4.293 1.00 81.38 101 GLU A CA 1
ATOM 835 C C . GLU A 1 101 ? 13.621 4.558 2.848 1.00 81.38 101 GLU A C 1
ATOM 837 O O . GLU A 1 101 ? 12.780 4.017 2.126 1.00 81.38 101 GLU A O 1
ATOM 842 N N . TYR A 1 102 ? 14.881 4.745 2.445 1.00 77.44 102 TYR A N 1
ATOM 843 C CA . TYR A 1 102 ? 15.352 4.360 1.122 1.00 77.44 102 TYR A CA 1
ATOM 844 C C . TYR A 1 102 ? 15.137 2.867 0.857 1.00 77.44 102 TYR A C 1
ATOM 846 O O . TYR A 1 102 ? 14.580 2.494 -0.176 1.00 77.44 102 TYR A O 1
ATOM 854 N N . ARG A 1 103 ? 15.545 1.991 1.785 1.00 79.38 103 ARG A N 1
ATOM 855 C CA . ARG A 1 103 ? 15.365 0.537 1.639 1.00 79.38 103 ARG A CA 1
ATOM 856 C C . ARG A 1 103 ? 13.897 0.141 1.605 1.00 79.38 103 ARG A C 1
ATOM 858 O O . ARG A 1 103 ? 13.512 -0.691 0.782 1.00 79.38 103 ARG A O 1
ATOM 865 N N . LYS A 1 104 ? 13.073 0.765 2.441 1.00 86.19 104 LYS A N 1
ATOM 866 C CA . LYS A 1 104 ? 11.631 0.541 2.467 1.00 86.19 104 LYS A CA 1
ATOM 867 C C . LYS A 1 104 ? 10.991 0.889 1.125 1.00 86.19 104 LYS A C 1
ATOM 869 O O . LYS A 1 104 ? 10.325 0.044 0.525 1.00 86.19 104 LYS A O 1
ATOM 874 N N . PHE A 1 105 ? 11.247 2.095 0.626 1.00 85.25 105 PHE A N 1
ATOM 875 C CA . PHE A 1 105 ? 10.704 2.554 -0.649 1.00 85.25 105 PHE A CA 1
ATOM 876 C C . PHE A 1 105 ? 11.236 1.730 -1.826 1.00 85.25 105 PHE A C 1
ATOM 878 O O . PHE A 1 105 ? 10.466 1.323 -2.695 1.00 85.25 105 PHE A O 1
ATOM 885 N N . LYS A 1 106 ? 12.535 1.401 -1.820 1.00 83.50 106 LYS A N 1
ATOM 886 C CA . LYS A 1 106 ? 13.154 0.498 -2.798 1.00 83.50 106 LYS A CA 1
ATOM 887 C C . LYS A 1 106 ? 12.451 -0.858 -2.832 1.00 83.50 106 LYS A C 1
ATOM 889 O O . LYS A 1 106 ? 12.162 -1.357 -3.916 1.00 83.50 106 LYS A O 1
ATOM 894 N N . THR A 1 107 ? 12.170 -1.445 -1.671 1.00 87.50 107 THR A N 1
ATOM 895 C CA . THR A 1 107 ? 11.511 -2.754 -1.587 1.00 87.50 107 THR A CA 1
ATOM 896 C C . THR A 1 107 ? 10.111 -2.706 -2.169 1.00 87.50 107 THR A C 1
ATOM 898 O O . THR A 1 107 ? 9.795 -3.503 -3.050 1.00 87.50 107 THR A O 1
ATOM 901 N N . LEU A 1 108 ? 9.307 -1.728 -1.748 1.00 91.81 108 LEU A N 1
ATOM 902 C CA . LEU A 1 108 ? 7.952 -1.535 -2.256 1.00 91.81 108 LEU A CA 1
ATOM 903 C C . LEU A 1 108 ? 7.938 -1.343 -3.778 1.00 91.81 108 LEU A C 1
ATOM 905 O O . LEU A 1 108 ? 7.179 -1.994 -4.495 1.00 91.81 108 LEU A O 1
ATOM 909 N N . LYS A 1 109 ? 8.835 -0.494 -4.280 1.00 88.75 109 LYS A N 1
ATOM 910 C CA . LYS A 1 109 ? 9.010 -0.249 -5.709 1.00 88.75 109 LYS A CA 1
ATOM 911 C C . LYS A 1 109 ? 9.335 -1.524 -6.483 1.00 88.75 109 LYS A C 1
ATOM 913 O O . LYS A 1 109 ? 8.718 -1.787 -7.512 1.00 88.75 109 LYS A O 1
ATOM 918 N N . LEU A 1 110 ? 10.289 -2.316 -5.996 1.00 89.06 110 LEU A N 1
ATOM 919 C CA . LEU A 1 110 ? 10.690 -3.557 -6.654 1.00 89.06 110 LEU A CA 1
ATOM 920 C C . LEU A 1 110 ? 9.591 -4.621 -6.592 1.00 89.06 110 LEU A C 1
ATOM 922 O O . LEU A 1 110 ? 9.393 -5.321 -7.580 1.00 89.06 110 LEU A O 1
ATOM 926 N N . MET A 1 111 ? 8.833 -4.701 -5.493 1.00 95.00 111 MET A N 1
ATOM 927 C CA . MET A 1 111 ? 7.644 -5.555 -5.401 1.00 95.00 111 MET A CA 1
ATOM 928 C C . MET A 1 111 ? 6.598 -5.195 -6.456 1.00 95.00 111 MET A C 1
ATOM 930 O O . MET A 1 111 ? 6.088 -6.088 -7.127 1.00 95.00 111 MET A O 1
ATOM 934 N N . ILE A 1 112 ? 6.315 -3.901 -6.631 1.00 95.06 112 ILE A N 1
ATOM 935 C CA . ILE A 1 112 ? 5.381 -3.416 -7.652 1.00 95.06 112 ILE A CA 1
ATOM 936 C C . ILE A 1 112 ? 5.896 -3.790 -9.038 1.00 95.06 112 ILE A C 1
ATOM 938 O O . ILE A 1 112 ? 5.219 -4.524 -9.751 1.00 95.06 112 ILE A O 1
ATOM 942 N N . MET A 1 113 ? 7.116 -3.367 -9.387 1.00 91.62 113 MET A N 1
ATOM 943 C CA . MET A 1 113 ? 7.725 -3.628 -10.697 1.00 91.62 113 MET A CA 1
ATOM 944 C C . MET A 1 113 ? 7.803 -5.124 -11.033 1.00 91.62 113 MET A C 1
ATOM 946 O O . MET A 1 113 ? 7.653 -5.489 -12.195 1.00 91.62 113 MET A O 1
ATOM 950 N N . TYR A 1 114 ? 8.026 -5.987 -10.037 1.00 94.06 114 TYR A N 1
ATOM 951 C CA . TYR A 1 114 ? 8.105 -7.434 -10.228 1.00 94.06 114 TYR A CA 1
ATOM 952 C C . TYR A 1 114 ? 6.815 -8.030 -10.802 1.00 94.06 114 TYR A C 1
ATOM 954 O O . TYR A 1 114 ? 6.884 -8.926 -11.649 1.00 94.06 114 TYR A O 1
ATOM 962 N N . LEU A 1 115 ? 5.662 -7.533 -10.340 1.00 96.25 115 LEU A N 1
ATOM 963 C CA . LEU A 1 115 ? 4.341 -8.042 -10.707 1.00 96.25 115 LEU A CA 1
ATOM 964 C C . LEU A 1 115 ? 3.743 -7.371 -11.950 1.00 96.25 115 LEU A C 1
ATOM 966 O O . LEU A 1 115 ? 2.762 -7.881 -12.483 1.00 96.25 115 LEU A O 1
ATOM 970 N N . GLN A 1 116 ? 4.304 -6.255 -12.423 1.00 92.44 116 GLN A N 1
ATOM 971 C CA . GLN A 1 116 ? 3.775 -5.562 -13.601 1.00 92.44 116 GLN A CA 1
ATOM 972 C C . GLN A 1 116 ? 4.112 -6.276 -14.905 1.00 92.44 116 GLN A C 1
ATOM 974 O O . GLN A 1 116 ? 5.186 -6.864 -15.054 1.00 92.44 116 GLN A O 1
ATOM 979 N N . THR A 1 117 ? 3.234 -6.108 -15.893 1.00 90.88 117 THR A N 1
ATOM 980 C CA . THR A 1 117 ? 3.505 -6.505 -17.279 1.00 90.88 117 THR A CA 1
ATOM 981 C C . THR A 1 117 ? 4.601 -5.627 -17.876 1.00 90.88 117 THR A C 1
ATOM 983 O O . THR A 1 117 ? 5.524 -6.128 -18.516 1.00 90.88 117 THR A O 1
ATOM 986 N N . LEU A 1 118 ? 4.519 -4.313 -17.632 1.00 86.62 118 LEU A N 1
ATOM 987 C CA . LEU A 1 118 ? 5.550 -3.339 -17.976 1.00 86.62 118 LEU A CA 1
ATOM 988 C C . LEU A 1 118 ? 6.130 -2.761 -16.675 1.00 86.62 118 LEU A C 1
ATOM 990 O O . LEU A 1 118 ? 5.467 -1.926 -16.052 1.00 86.62 118 LEU A O 1
ATOM 994 N N . PRO A 1 119 ? 7.341 -3.193 -16.256 1.00 86.19 119 PRO A N 1
ATOM 995 C CA . PRO A 1 119 ? 8.014 -2.757 -15.026 1.00 86.19 119 PRO A CA 1
ATOM 996 C C . PRO A 1 119 ? 8.444 -1.280 -15.047 1.00 86.19 119 PRO A C 1
ATOM 998 O O . PRO A 1 119 ? 9.630 -0.965 -15.032 1.00 86.19 119 PRO A O 1
ATOM 1001 N N . LEU A 1 120 ? 7.475 -0.367 -15.078 1.00 84.81 120 LEU A N 1
ATOM 1002 C CA . LEU A 1 120 ? 7.663 1.079 -15.111 1.00 84.81 120 LEU A CA 1
ATOM 1003 C C . LEU A 1 120 ? 6.996 1.685 -13.880 1.00 84.81 120 LEU A C 1
ATOM 1005 O O . LEU A 1 120 ? 5.792 1.943 -13.876 1.00 84.81 120 LEU A O 1
ATOM 1009 N N . PHE A 1 121 ? 7.780 1.902 -12.826 1.00 87.06 121 PHE A N 1
ATOM 1010 C CA . PHE A 1 121 ? 7.256 2.412 -11.560 1.00 87.06 121 PHE A CA 1
ATOM 1011 C C . PHE A 1 121 ? 6.856 3.886 -11.649 1.00 87.06 121 PHE A C 1
ATOM 1013 O O . PHE A 1 121 ? 5.881 4.286 -11.010 1.00 87.06 121 PHE A O 1
ATOM 1020 N N . GLY A 1 122 ? 7.573 4.678 -12.458 1.00 85.25 122 GLY A N 1
ATOM 1021 C CA . GLY A 1 122 ? 7.347 6.114 -12.612 1.00 85.25 122 GLY A CA 1
ATOM 1022 C C . GLY A 1 122 ? 5.890 6.486 -12.897 1.00 85.25 122 GLY A C 1
ATOM 1023 O O . GLY A 1 122 ? 5.429 7.499 -12.388 1.00 85.25 122 GLY A O 1
ATOM 1024 N N . LYS A 1 123 ? 5.117 5.623 -13.576 1.00 89.25 123 LYS A N 1
ATOM 1025 C CA . LYS A 1 123 ? 3.693 5.868 -13.877 1.00 89.25 123 LYS A CA 1
ATOM 1026 C C . LYS A 1 123 ? 2.788 5.967 -12.644 1.00 89.25 123 LYS A C 1
ATOM 1028 O O . LYS A 1 123 ? 1.686 6.501 -12.736 1.00 89.25 123 LYS A O 1
ATOM 1033 N N . PHE A 1 124 ? 3.213 5.437 -11.499 1.00 92.06 124 PHE A N 1
ATOM 1034 C CA . PHE A 1 124 ? 2.465 5.556 -10.246 1.00 92.06 124 PHE A CA 1
ATOM 1035 C C . PHE A 1 124 ? 2.962 6.706 -9.369 1.00 92.06 124 PHE A C 1
ATOM 1037 O O . PHE A 1 124 ? 2.264 7.103 -8.435 1.00 92.06 124 PHE A O 1
ATOM 1044 N N . CYS A 1 125 ? 4.143 7.262 -9.651 1.00 90.19 125 CYS A N 1
ATOM 1045 C CA . CYS A 1 125 ? 4.640 8.441 -8.957 1.00 90.19 125 CYS A CA 1
ATOM 1046 C C . CYS A 1 125 ? 3.756 9.644 -9.276 1.00 90.19 125 CYS A C 1
ATOM 1048 O O . CYS A 1 125 ? 3.462 9.928 -10.430 1.00 90.19 125 CYS A O 1
ATOM 1050 N N . TYR A 1 126 ? 3.334 10.382 -8.249 1.00 90.62 126 TYR A N 1
ATOM 1051 C CA . TYR A 1 126 ? 2.489 11.567 -8.422 1.00 90.62 126 TYR A CA 1
ATOM 1052 C C . TYR A 1 126 ? 1.157 11.304 -9.146 1.00 90.62 126 TYR A C 1
ATOM 1054 O O . TYR A 1 126 ? 0.554 12.244 -9.669 1.00 90.62 126 TYR A O 1
ATOM 1062 N N . TYR A 1 127 ? 0.679 10.061 -9.143 1.00 94.94 127 TYR A N 1
ATOM 1063 C CA . TYR A 1 127 ? -0.574 9.678 -9.781 1.00 94.94 127 TYR A CA 1
ATOM 1064 C C . TYR A 1 127 ? -1.757 9.914 -8.839 1.00 94.94 127 TYR A C 1
ATOM 1066 O O . TYR A 1 127 ? -1.689 9.580 -7.654 1.00 94.94 127 TYR A O 1
ATOM 1074 N N . GLY A 1 128 ? -2.821 10.529 -9.352 1.00 95.75 128 GLY A N 1
ATOM 1075 C CA . GLY A 1 128 ? -4.054 10.775 -8.614 1.00 95.75 128 GLY A CA 1
ATOM 1076 C C . GLY A 1 128 ? -3.838 11.443 -7.251 1.00 95.75 128 GLY A C 1
ATOM 1077 O O . GLY A 1 128 ? -2.921 12.249 -7.041 1.00 95.75 128 GLY A O 1
ATOM 1078 N N . CYS A 1 129 ? -4.687 11.098 -6.294 1.00 95.81 129 CYS A N 1
ATOM 1079 C CA . CYS A 1 129 ? -4.706 11.686 -4.963 1.00 95.81 129 CYS A CA 1
ATOM 1080 C C . CYS A 1 129 ? -3.894 10.920 -3.913 1.00 95.81 129 CYS A C 1
ATOM 1082 O O . CYS A 1 129 ? -3.539 11.510 -2.888 1.00 95.81 129 CYS A O 1
ATOM 1084 N N . TYR A 1 130 ? -3.572 9.651 -4.161 1.00 95.62 130 TYR A N 1
ATOM 1085 C CA . TYR A 1 130 ? -2.998 8.734 -3.177 1.00 95.62 130 TYR A CA 1
ATOM 1086 C C . TYR A 1 130 ? -1.742 8.007 -3.647 1.00 95.62 130 TYR A C 1
ATOM 1088 O O . TYR A 1 130 ? -0.920 7.646 -2.808 1.00 95.62 130 TYR A O 1
ATOM 1096 N N . CYS A 1 131 ? -1.560 7.765 -4.945 1.00 94.75 131 CYS A N 1
ATOM 1097 C CA . CYS A 1 131 ? -0.371 7.051 -5.401 1.00 94.75 131 CYS A CA 1
ATOM 1098 C C . CYS A 1 131 ? 0.871 7.943 -5.297 1.00 94.75 131 CYS A C 1
ATOM 1100 O O . CYS A 1 131 ? 1.004 8.947 -6.006 1.00 94.75 131 CYS A O 1
ATOM 1102 N N . PHE A 1 132 ? 1.767 7.564 -4.378 1.00 91.62 132 PHE A N 1
ATOM 1103 C CA . PHE A 1 132 ? 3.127 8.086 -4.227 1.00 91.62 132 PHE A CA 1
ATOM 1104 C C . PHE A 1 132 ? 3.222 9.609 -4.445 1.00 91.62 132 PHE A C 1
ATOM 1106 O O . PHE A 1 132 ? 3.921 10.059 -5.360 1.00 91.62 132 PHE A O 1
ATOM 1113 N N . PRO A 1 133 ? 2.484 10.429 -3.668 1.00 84.25 133 PRO A N 1
ATOM 1114 C CA . PRO A 1 133 ? 2.434 11.875 -3.888 1.00 84.25 133 PRO A CA 1
ATOM 1115 C C . PRO A 1 133 ? 3.786 12.555 -3.668 1.00 84.25 133 PRO A C 1
ATOM 1117 O O . PRO A 1 133 ? 4.047 13.573 -4.300 1.00 84.25 133 PRO A O 1
ATOM 1120 N N . ASN A 1 134 ? 4.626 11.971 -2.815 1.00 79.12 134 ASN A N 1
ATOM 1121 C CA . ASN A 1 134 ? 5.996 12.379 -2.549 1.00 79.12 134 ASN A CA 1
ATOM 1122 C C . ASN A 1 134 ? 6.891 11.178 -2.885 1.00 79.12 134 ASN A C 1
ATOM 1124 O O . ASN A 1 134 ? 7.099 10.308 -2.052 1.00 79.12 134 ASN A O 1
ATOM 1128 N N . ALA A 1 135 ? 7.346 11.034 -4.131 1.00 70.44 135 ALA A N 1
ATOM 1129 C CA . ALA A 1 135 ? 8.163 9.875 -4.497 1.00 70.44 135 ALA A CA 1
ATOM 1130 C C . ALA A 1 135 ? 9.450 9.817 -3.640 1.00 70.44 135 ALA A C 1
ATOM 1132 O O . ALA A 1 135 ? 10.276 10.723 -3.708 1.00 70.44 135 ALA A O 1
ATOM 1133 N N . GLY A 1 136 ? 9.620 8.754 -2.843 1.00 61.66 136 GLY A N 1
ATOM 1134 C CA . GLY A 1 136 ? 10.808 8.522 -2.008 1.00 61.66 136 GLY A CA 1
ATOM 1135 C C . GLY A 1 136 ? 10.759 9.066 -0.571 1.00 61.66 136 GLY A C 1
ATOM 1136 O O . GLY A 1 136 ? 11.699 8.811 0.175 1.00 61.66 136 GLY A O 1
ATOM 1137 N N . ASP A 1 137 ? 9.687 9.756 -0.182 1.00 67.50 137 ASP A N 1
ATOM 1138 C CA . ASP A 1 137 ? 9.375 10.199 1.191 1.00 67.50 137 ASP A CA 1
ATOM 1139 C C . ASP A 1 137 ? 7.885 9.914 1.472 1.00 67.50 137 ASP A C 1
ATOM 1141 O O . ASP A 1 137 ? 7.218 9.449 0.556 1.00 67.50 137 ASP A O 1
ATOM 1145 N N . ASP A 1 138 ? 7.372 10.139 2.690 1.00 73.81 138 ASP A N 1
ATOM 1146 C CA . ASP A 1 138 ? 5.998 9.890 3.185 1.00 73.81 138 ASP A CA 1
ATOM 1147 C C . ASP A 1 138 ? 4.978 9.426 2.115 1.00 73.81 138 ASP A C 1
ATOM 1149 O O . ASP A 1 138 ? 4.081 10.147 1.657 1.00 73.81 138 ASP A O 1
ATOM 1153 N N . PHE A 1 139 ? 5.155 8.182 1.661 1.00 77.00 139 PHE A N 1
ATOM 1154 C CA . PHE A 1 139 ? 4.551 7.690 0.419 1.00 77.00 139 PHE A CA 1
ATOM 1155 C C . PHE A 1 139 ? 3.128 7.171 0.642 1.00 77.00 139 PHE A C 1
ATOM 1157 O O . PHE A 1 139 ? 2.494 6.650 -0.274 1.00 77.00 139 PHE A O 1
ATOM 1164 N N . THR A 1 140 ? 2.634 7.309 1.873 1.00 79.12 140 THR A N 1
ATOM 1165 C CA . THR A 1 140 ? 1.301 6.884 2.309 1.00 79.12 140 THR A CA 1
ATOM 1166 C C . THR A 1 140 ? 0.338 8.058 2.482 1.00 79.12 140 THR A C 1
ATOM 1168 O O . THR A 1 140 ? -0.827 7.851 2.838 1.00 79.12 140 THR A O 1
ATOM 1171 N N . VAL A 1 141 ? 0.783 9.291 2.222 1.00 83.12 141 VAL A N 1
ATOM 1172 C CA . VAL A 1 141 ? -0.075 10.479 2.280 1.00 83.12 141 VAL A CA 1
ATOM 1173 C C . VAL A 1 141 ? -1.079 10.460 1.136 1.00 83.12 141 VAL A C 1
ATOM 1175 O O . VAL A 1 141 ? -0.813 9.995 0.034 1.00 83.12 141 VAL A O 1
ATOM 1178 N N . GLY A 1 142 ? -2.264 10.993 1.398 1.00 86.31 142 GLY A N 1
ATOM 1179 C CA . GLY A 1 142 ? -3.275 11.224 0.382 1.00 86.31 142 GLY A CA 1
ATOM 1180 C C . GLY A 1 142 ? -4.554 11.747 1.010 1.00 86.31 142 GLY A C 1
ATOM 1181 O O . GLY A 1 142 ? -4.804 11.559 2.208 1.00 86.31 142 GLY A O 1
ATOM 1182 N N . ARG A 1 143 ? -5.356 12.445 0.211 1.00 89.44 143 ARG A N 1
ATOM 1183 C CA . ARG A 1 143 ? -6.580 13.110 0.669 1.00 89.44 143 ARG A CA 1
ATOM 1184 C C . ARG A 1 143 ? -7.640 13.123 -0.423 1.00 89.44 143 ARG A C 1
ATOM 1186 O O . ARG A 1 143 ? -7.318 13.020 -1.598 1.00 89.44 143 ARG A O 1
ATOM 1193 N N . GLY A 1 144 ? -8.884 13.342 -0.018 1.00 90.75 144 GLY A N 1
ATOM 1194 C CA . GLY A 1 144 ? -10.008 13.432 -0.943 1.00 90.75 144 GLY A CA 1
ATOM 1195 C C . GLY A 1 144 ? -10.511 12.084 -1.438 1.00 90.75 144 GLY A C 1
ATOM 1196 O O . GLY A 1 144 ? -10.253 11.039 -0.845 1.00 90.75 144 GLY A O 1
ATOM 1197 N N . THR A 1 145 ? -11.305 12.124 -2.497 1.00 92.94 145 THR A N 1
ATOM 1198 C CA . THR A 1 145 ? -11.826 10.919 -3.145 1.00 92.94 145 THR A CA 1
ATOM 1199 C C . THR A 1 145 ? -10.814 10.447 -4.187 1.00 92.94 145 THR A C 1
ATOM 1201 O O . THR A 1 145 ? -10.323 11.289 -4.937 1.00 92.94 145 THR A O 1
ATOM 1204 N N . PRO A 1 146 ? -10.490 9.142 -4.256 1.00 95.81 146 PRO A N 1
ATOM 1205 C CA . PRO A 1 146 ? -9.650 8.627 -5.327 1.00 95.81 146 PRO A CA 1
ATOM 1206 C C . PRO A 1 146 ? -10.232 8.944 -6.702 1.00 95.81 146 PRO A C 1
ATOM 1208 O O . PRO A 1 146 ? -11.448 8.857 -6.882 1.00 95.81 146 PRO A O 1
ATOM 1211 N N . VAL A 1 147 ? -9.373 9.293 -7.657 1.00 96.19 147 VAL A N 1
ATOM 1212 C CA . VAL A 1 147 ? -9.823 9.711 -8.998 1.00 96.19 147 VAL A CA 1
ATOM 1213 C C . VAL A 1 147 ? -10.220 8.550 -9.904 1.00 96.19 147 VAL A C 1
ATOM 1215 O O . VAL A 1 147 ? -11.010 8.736 -10.825 1.00 96.19 147 VAL A O 1
ATOM 1218 N N . ASP A 1 148 ? -9.703 7.353 -9.638 1.00 96.56 148 ASP A N 1
ATOM 1219 C CA . ASP A 1 148 ? -10.024 6.128 -10.365 1.00 96.56 148 ASP A CA 1
ATOM 1220 C C . ASP A 1 148 ? -9.729 4.876 -9.517 1.00 96.56 148 ASP A C 1
ATOM 1222 O O . ASP A 1 148 ? -9.395 4.956 -8.328 1.00 96.56 148 ASP A O 1
ATOM 1226 N N . GLU A 1 149 ? -9.877 3.695 -10.127 1.00 97.19 149 GLU A N 1
ATOM 1227 C CA . GLU A 1 149 ? -9.618 2.425 -9.450 1.00 97.19 149 GLU A CA 1
ATOM 1228 C C . GLU A 1 149 ? -8.140 2.224 -9.093 1.00 97.19 149 GLU A C 1
ATOM 1230 O O . GLU A 1 149 ? -7.887 1.636 -8.047 1.00 97.19 149 GLU A O 1
ATOM 1235 N N . VAL A 1 150 ? -7.177 2.738 -9.869 1.00 97.69 150 VAL A N 1
ATOM 1236 C CA . VAL A 1 150 ? -5.737 2.638 -9.552 1.00 97.69 150 VAL A CA 1
ATOM 1237 C C . VAL A 1 150 ? -5.412 3.469 -8.311 1.00 97.69 150 VAL A C 1
ATOM 1239 O O . VAL A 1 150 ? -4.822 2.968 -7.352 1.00 97.69 150 VAL A O 1
ATOM 1242 N N . ASP A 1 151 ? -5.876 4.717 -8.281 1.00 97.75 151 ASP A N 1
ATOM 1243 C CA . ASP A 1 151 ? -5.694 5.637 -7.160 1.00 97.75 151 ASP A CA 1
ATOM 1244 C C . ASP A 1 151 ? -6.363 5.117 -5.878 1.00 97.75 151 ASP A C 1
ATOM 1246 O O . ASP A 1 151 ? -5.836 5.234 -4.767 1.00 97.75 151 ASP A O 1
ATOM 1250 N N . LYS A 1 152 ? -7.507 4.442 -6.022 1.00 97.31 152 LYS A N 1
ATOM 1251 C CA . LYS A 1 152 ? -8.194 3.775 -4.913 1.00 97.31 152 LYS A CA 1
ATOM 1252 C C . LYS A 1 152 ? -7.343 2.666 -4.292 1.00 97.31 152 LYS A C 1
ATOM 1254 O O . LYS A 1 152 ? -7.352 2.547 -3.068 1.00 97.31 152 LYS A O 1
ATOM 1259 N N . LYS A 1 153 ? -6.555 1.912 -5.069 1.00 97.88 153 LYS A N 1
ATOM 1260 C CA . LYS A 1 153 ? -5.639 0.893 -4.507 1.00 97.88 153 LYS A CA 1
ATOM 1261 C C . LYS A 1 153 ? -4.540 1.526 -3.665 1.00 97.88 153 LYS A C 1
ATOM 1263 O O . LYS A 1 153 ? -4.219 1.021 -2.591 1.00 97.88 153 LYS A O 1
ATOM 1268 N N . CYS A 1 154 ? -4.035 2.682 -4.085 1.00 97.31 154 CYS A N 1
ATOM 1269 C CA . CYS A 1 154 ? -3.085 3.462 -3.297 1.00 97.31 154 CYS A CA 1
ATOM 1270 C C . CYS A 1 154 ? -3.716 4.031 -2.010 1.00 97.31 154 CYS A C 1
ATOM 1272 O O . CYS A 1 154 ? -3.077 4.038 -0.954 1.00 97.31 154 CYS A O 1
ATOM 1274 N N . ARG A 1 155 ? -4.995 4.437 -2.041 1.00 96.75 155 ARG A N 1
ATOM 1275 C CA . ARG A 1 155 ? -5.742 4.803 -0.821 1.00 96.75 155 ARG A CA 1
ATOM 1276 C C . ARG A 1 155 ? -5.896 3.615 0.129 1.00 96.75 155 ARG A C 1
ATOM 1278 O O . ARG A 1 155 ? -5.747 3.775 1.344 1.00 96.75 155 ARG A O 1
ATOM 1285 N N . ASP A 1 156 ? -6.228 2.443 -0.396 1.00 97.25 156 ASP A N 1
ATOM 1286 C CA . ASP A 1 156 ? -6.421 1.235 0.410 1.00 97.25 156 ASP A CA 1
ATOM 1287 C C . ASP A 1 156 ? -5.091 0.799 1.053 1.00 97.25 156 ASP A C 1
ATOM 1289 O O . ASP A 1 156 ? -5.046 0.471 2.238 1.00 97.25 156 ASP A O 1
ATOM 1293 N N . PHE A 1 157 ? -3.976 0.947 0.336 1.00 97.44 157 PHE A N 1
ATOM 1294 C CA . PHE A 1 157 ? -2.629 0.798 0.883 1.00 97.44 157 PHE A CA 1
ATOM 1295 C C . PHE A 1 157 ? -2.311 1.790 2.017 1.00 97.44 157 PHE A C 1
ATOM 1297 O O . PHE A 1 157 ? -1.890 1.376 3.100 1.00 97.44 157 PHE A O 1
ATOM 1304 N N . SER A 1 158 ? -2.579 3.086 1.815 1.00 95.75 158 SER A N 1
ATOM 1305 C CA . SER A 1 158 ? -2.458 4.109 2.870 1.00 95.75 158 SER A CA 1
ATOM 1306 C C . SER A 1 158 ? -3.292 3.745 4.107 1.00 95.75 158 SER A C 1
ATOM 1308 O O . SER A 1 158 ? -2.849 3.887 5.247 1.00 95.75 158 SER A O 1
ATOM 1310 N N . SER A 1 159 ? -4.496 3.215 3.887 1.00 95.81 159 SER A N 1
ATOM 1311 C CA . SER A 1 159 ? -5.397 2.751 4.945 1.00 95.81 159 SER A CA 1
ATOM 1312 C C . SER A 1 159 ? -4.816 1.565 5.720 1.00 95.81 159 SER A C 1
ATOM 1314 O O . SER A 1 159 ? -4.846 1.577 6.952 1.00 95.81 159 SER A O 1
ATOM 1316 N N . CYS A 1 160 ? -4.217 0.599 5.017 1.00 97.44 160 CYS A N 1
ATOM 1317 C CA . CYS A 1 160 ? -3.512 -0.534 5.616 1.00 97.44 160 CYS A CA 1
ATOM 1318 C C . CYS A 1 160 ? -2.405 -0.050 6.562 1.00 97.44 160 CYS A C 1
ATOM 1320 O O . CYS A 1 160 ? -2.367 -0.442 7.728 1.00 97.44 160 CYS A O 1
ATOM 1322 N N . TYR A 1 161 ? -1.570 0.889 6.110 1.00 95.62 161 TYR A N 1
ATOM 1323 C CA . TYR A 1 161 ? -0.470 1.450 6.903 1.00 95.62 161 TYR A CA 1
ATOM 1324 C C . TYR A 1 161 ? -0.928 2.244 8.121 1.00 95.62 161 TYR A C 1
ATOM 1326 O O . TYR A 1 161 ? -0.363 2.087 9.204 1.00 95.62 161 TYR A O 1
ATOM 1334 N N . LYS A 1 162 ? -1.985 3.051 7.980 1.00 94.38 162 LYS A N 1
ATOM 1335 C CA . LYS A 1 162 ? -2.604 3.744 9.121 1.00 94.38 162 LYS A CA 1
ATOM 1336 C C . LYS A 1 162 ? -3.049 2.749 10.187 1.00 94.38 162 LYS A C 1
ATOM 1338 O O . LYS A 1 162 ? -2.884 3.007 11.377 1.00 94.38 162 LYS A O 1
ATOM 1343 N N . CYS A 1 163 ? -3.568 1.597 9.767 1.00 96.44 163 CYS A N 1
ATOM 1344 C CA . CYS A 1 163 ? -3.916 0.540 10.699 1.00 96.44 163 CYS A CA 1
ATOM 1345 C C . CYS A 1 163 ? -2.715 -0.152 11.317 1.00 96.44 163 CYS A C 1
ATOM 1347 O O . CYS A 1 163 ? -2.771 -0.433 12.512 1.00 96.44 163 CYS A O 1
ATOM 1349 N N . VAL A 1 164 ? -1.629 -0.358 10.567 1.00 95.69 164 VAL A N 1
ATOM 1350 C CA . VAL A 1 164 ? -0.389 -0.909 11.129 1.00 95.69 164 VAL A CA 1
ATOM 1351 C C . VAL A 1 164 ? 0.118 -0.002 12.252 1.00 95.69 164 VAL A C 1
ATOM 1353 O O . VAL A 1 164 ? 0.351 -0.473 13.365 1.00 95.69 164 VAL A O 1
ATOM 1356 N N . ALA A 1 165 ? 0.188 1.306 11.999 1.00 92.62 165 ALA A N 1
ATOM 1357 C CA . ALA A 1 165 ? 0.581 2.286 13.007 1.00 92.62 165 ALA A CA 1
ATOM 1358 C C . ALA A 1 165 ? -0.364 2.281 14.224 1.00 92.62 165 ALA A C 1
ATOM 1360 O O . ALA A 1 165 ? 0.090 2.342 15.363 1.00 92.62 165 ALA A O 1
ATOM 1361 N N . ASN A 1 166 ? -1.677 2.154 14.014 1.00 93.00 166 ASN A N 1
ATOM 1362 C CA . ASN A 1 166 ? -2.652 2.139 15.106 1.00 93.00 166 ASN A CA 1
ATOM 1363 C C . ASN A 1 166 ? -2.632 0.842 15.940 1.00 93.00 166 ASN A C 1
ATOM 1365 O O . ASN A 1 166 ? -2.749 0.892 17.164 1.00 93.00 166 ASN A O 1
ATOM 1369 N N . ASP A 1 167 ? -2.520 -0.320 15.294 1.00 93.88 167 ASP A N 1
ATOM 1370 C CA . ASP A 1 167 ? -2.582 -1.624 15.963 1.00 93.88 167 ASP A CA 1
ATOM 1371 C C . ASP A 1 167 ? -1.294 -1.931 16.738 1.00 93.88 167 ASP A C 1
ATOM 1373 O O . ASP A 1 167 ? -1.360 -2.483 17.836 1.00 93.88 167 ASP A O 1
ATOM 1377 N N . PHE A 1 168 ? -0.135 -1.566 16.182 1.00 90.56 168 PHE A N 1
ATOM 1378 C CA . PHE A 1 168 ? 1.172 -1.881 16.766 1.00 90.56 168 PHE A CA 1
ATOM 1379 C C . PHE A 1 168 ? 1.845 -0.684 17.460 1.00 90.56 168 PHE A C 1
ATOM 1381 O O . PHE A 1 168 ? 2.823 -0.871 18.189 1.00 90.56 168 PHE A O 1
ATOM 1388 N N . LYS A 1 169 ? 1.306 0.534 17.312 1.00 89.31 169 LYS A N 1
ATOM 1389 C CA . LYS A 1 169 ? 1.775 1.754 17.995 1.00 89.31 169 LYS A CA 1
ATOM 1390 C C . LYS A 1 169 ? 3.293 1.945 17.839 1.00 89.31 169 LYS A C 1
ATOM 1392 O O . LYS A 1 169 ? 3.862 1.639 16.795 1.00 89.31 169 LYS A O 1
ATOM 1397 N N . GLU A 1 170 ? 3.969 2.408 18.890 1.00 80.75 170 GLU A N 1
ATOM 1398 C CA . GLU A 1 170 ? 5.407 2.703 18.870 1.00 80.75 170 GLU A CA 1
ATOM 1399 C C . GLU A 1 170 ? 6.310 1.493 18.607 1.00 80.75 170 GLU A C 1
ATOM 1401 O O . GLU A 1 170 ? 7.463 1.673 18.218 1.00 80.75 170 GLU A O 1
ATO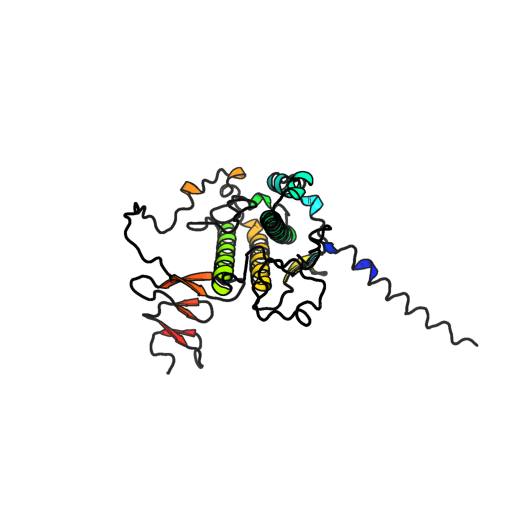M 1406 N N . THR A 1 171 ? 5.798 0.266 18.756 1.00 79.44 171 THR A N 1
ATOM 1407 C CA . THR A 1 171 ? 6.575 -0.963 18.506 1.00 79.44 171 THR A CA 1
ATOM 1408 C C . THR A 1 171 ? 6.786 -1.252 17.017 1.00 79.44 171 THR A C 1
ATOM 1410 O O . THR A 1 171 ? 7.513 -2.177 16.657 1.00 79.44 171 THR A O 1
ATOM 1413 N N . CYS A 1 172 ? 6.160 -0.465 16.138 1.00 84.62 172 CYS A N 1
ATOM 1414 C CA . CYS A 1 172 ? 6.139 -0.699 14.705 1.00 84.62 172 CYS A CA 1
ATOM 1415 C C . CYS A 1 172 ? 6.415 0.590 13.938 1.00 84.62 172 CYS A C 1
ATOM 1417 O O . CYS A 1 172 ? 5.555 1.457 13.794 1.00 84.62 172 CYS A O 1
ATOM 1419 N N . LYS A 1 173 ? 7.634 0.705 13.415 1.00 87.81 173 LYS A N 1
ATOM 1420 C CA . LYS A 1 173 ? 7.986 1.749 12.449 1.00 87.81 173 LYS A CA 1
ATOM 1421 C C . LYS A 1 173 ? 7.698 1.230 11.043 1.00 87.81 173 LYS A C 1
ATOM 1423 O O . LYS A 1 173 ? 7.938 0.060 10.756 1.00 87.81 173 LYS A O 1
ATOM 1428 N N . HIS A 1 174 ? 7.207 2.081 10.144 1.00 87.88 174 HIS A N 1
ATOM 1429 C CA . HIS A 1 174 ? 6.879 1.675 8.768 1.00 87.88 174 HIS A CA 1
ATOM 1430 C C . HIS A 1 174 ? 8.107 1.214 7.970 1.00 87.88 174 HIS A C 1
ATOM 1432 O O . HIS A 1 174 ? 7.974 0.462 7.004 1.00 87.88 174 HIS A O 1
ATOM 1438 N N . THR A 1 175 ? 9.298 1.625 8.404 1.00 86.12 175 THR A N 1
ATOM 1439 C CA . THR A 1 175 ? 10.594 1.198 7.878 1.00 86.12 175 THR A CA 1
ATOM 1440 C C . THR A 1 175 ? 11.117 -0.114 8.467 1.00 86.12 175 THR A C 1
ATOM 1442 O O . THR A 1 175 ? 12.227 -0.525 8.118 1.00 86.12 175 THR A O 1
ATOM 1445 N N . GLN A 1 176 ? 10.361 -0.782 9.351 1.00 85.94 176 GLN A N 1
ATOM 1446 C CA . GLN A 1 176 ? 10.816 -2.024 9.969 1.00 85.94 176 GLN A CA 1
ATOM 1447 C C . GLN A 1 176 ? 11.105 -3.083 8.886 1.00 85.94 176 GLN A C 1
ATOM 1449 O O . GLN A 1 176 ? 10.234 -3.343 8.047 1.00 85.94 176 GLN A O 1
ATOM 1454 N N . PRO A 1 177 ? 12.301 -3.705 8.896 1.00 83.81 177 PRO A N 1
ATOM 1455 C CA . PRO A 1 177 ? 12.653 -4.734 7.927 1.00 83.81 177 PRO A CA 1
ATOM 1456 C C . PRO A 1 177 ? 11.711 -5.933 8.007 1.00 83.81 177 PRO A C 1
ATOM 1458 O O . PRO A 1 177 ? 11.279 -6.334 9.090 1.00 83.81 177 PRO A O 1
ATOM 1461 N N . TYR A 1 178 ? 11.431 -6.543 6.863 1.00 84.94 178 TYR A N 1
ATOM 1462 C CA . TYR A 1 178 ? 10.661 -7.778 6.767 1.00 84.94 178 TYR A CA 1
ATOM 1463 C C . TYR A 1 178 ? 11.249 -8.691 5.689 1.00 84.94 178 TYR A C 1
ATOM 1465 O O . TYR A 1 178 ? 12.071 -8.269 4.873 1.00 84.94 178 TYR A O 1
ATOM 1473 N N . SER A 1 179 ? 10.801 -9.946 5.684 1.00 85.19 179 SER A N 1
ATOM 1474 C CA . SER A 1 179 ? 11.304 -10.991 4.798 1.00 85.19 179 SER A CA 1
ATOM 1475 C C . SER A 1 179 ? 10.237 -11.430 3.799 1.00 85.19 179 SER A C 1
ATOM 1477 O O . SER A 1 179 ? 9.080 -11.670 4.174 1.00 85.19 179 SER A O 1
ATOM 1479 N N . PHE A 1 180 ? 10.614 -11.572 2.530 1.00 88.50 180 PHE A N 1
ATOM 1480 C CA . PHE A 1 180 ? 9.687 -11.926 1.455 1.00 88.50 180 PHE A CA 1
ATOM 1481 C C . PHE A 1 180 ? 10.350 -12.733 0.331 1.00 88.50 180 PHE A C 1
ATOM 1483 O O . PHE A 1 180 ? 11.566 -12.817 0.218 1.00 88.50 180 PHE A O 1
ATOM 1490 N N . GLU A 1 181 ? 9.537 -13.327 -0.536 1.00 88.56 181 GLU A N 1
ATOM 1491 C CA . GLU A 1 181 ? 9.996 -14.019 -1.740 1.00 88.56 181 GLU A CA 1
ATOM 1492 C C . GLU A 1 181 ? 9.105 -13.631 -2.924 1.00 88.56 181 GLU A C 1
ATOM 1494 O O . GLU A 1 181 ? 7.883 -13.741 -2.836 1.00 88.56 181 GLU A O 1
ATOM 1499 N N . GLY A 1 182 ? 9.701 -13.207 -4.034 1.00 90.94 182 GLY A N 1
ATOM 1500 C CA . GLY A 1 182 ? 9.044 -13.108 -5.333 1.00 90.94 182 GLY A CA 1
ATOM 1501 C C . GLY A 1 182 ? 9.273 -14.387 -6.119 1.00 90.94 182 GLY A C 1
ATOM 1502 O O . GLY A 1 182 ? 10.417 -14.765 -6.364 1.00 90.94 182 GLY A O 1
ATOM 1503 N N . ARG A 1 183 ? 8.194 -15.072 -6.482 1.00 91.25 183 ARG A N 1
ATOM 1504 C CA . ARG A 1 183 ? 8.220 -16.367 -7.162 1.00 91.25 183 ARG A CA 1
ATOM 1505 C C . ARG A 1 183 ? 7.465 -16.296 -8.475 1.00 91.25 183 ARG A C 1
ATOM 1507 O O . ARG A 1 183 ? 6.545 -15.500 -8.630 1.00 91.25 183 ARG A O 1
ATOM 1514 N N . GLU A 1 184 ? 7.839 -17.179 -9.386 1.00 91.25 184 GLU A N 1
ATOM 1515 C CA . GLU A 1 184 ? 7.187 -17.343 -10.678 1.00 91.25 184 GLU A CA 1
ATOM 1516 C C . GLU A 1 184 ? 6.640 -18.766 -10.774 1.00 91.25 184 GLU A C 1
ATOM 1518 O O . GLU A 1 184 ? 7.355 -19.740 -10.514 1.00 91.25 184 GLU A O 1
ATOM 1523 N N . ASP A 1 185 ? 5.356 -18.886 -11.098 1.00 90.94 185 ASP A N 1
ATOM 1524 C CA . ASP A 1 185 ? 4.731 -20.176 -11.337 1.00 90.94 185 ASP A CA 1
ATOM 1525 C C . ASP A 1 185 ? 5.354 -20.818 -12.591 1.00 90.94 185 ASP A C 1
ATOM 1527 O O . ASP A 1 185 ? 5.343 -20.214 -13.665 1.00 90.94 185 ASP A O 1
ATOM 1531 N N . PRO A 1 186 ? 5.910 -22.038 -12.489 1.00 90.06 186 PRO A N 1
ATOM 1532 C CA . PRO A 1 186 ? 6.700 -22.633 -13.564 1.00 90.06 186 PRO A CA 1
ATOM 1533 C C . PRO A 1 186 ? 5.865 -23.070 -14.773 1.00 90.06 186 PRO A C 1
ATOM 1535 O O . PRO A 1 186 ? 6.446 -23.450 -15.788 1.00 90.06 186 PRO A O 1
ATOM 1538 N N . VAL A 1 187 ? 4.532 -23.079 -14.662 1.00 92.62 187 VAL A N 1
ATOM 1539 C CA . VAL A 1 187 ? 3.622 -23.514 -15.728 1.00 92.62 187 VAL A CA 1
ATOM 1540 C C . VAL A 1 187 ? 3.037 -22.309 -16.453 1.00 92.62 187 VAL A C 1
ATOM 1542 O O . VAL A 1 187 ? 3.070 -22.239 -17.677 1.00 92.62 187 VAL A O 1
ATOM 1545 N N . THR A 1 188 ? 2.499 -21.361 -15.695 1.00 94.50 188 THR A N 1
ATOM 1546 C CA . THR A 1 188 ? 1.798 -20.179 -16.209 1.00 94.50 188 THR A CA 1
ATOM 1547 C C . THR A 1 188 ? 2.725 -18.989 -16.438 1.00 94.50 188 THR A C 1
ATOM 1549 O O . THR A 1 188 ? 2.341 -18.049 -17.127 1.00 94.50 188 THR A O 1
ATOM 1552 N N . GLY A 1 189 ? 3.917 -18.984 -15.831 1.00 90.94 189 GLY A N 1
ATOM 1553 C CA . GLY A 1 189 ? 4.795 -17.814 -15.784 1.00 90.94 189 GLY A CA 1
ATOM 1554 C C . GLY A 1 189 ? 4.251 -16.679 -14.908 1.00 90.94 189 GLY A C 1
ATOM 1555 O O . GLY A 1 189 ? 4.827 -15.594 -14.884 1.00 90.94 189 GLY A O 1
ATOM 1556 N N . THR A 1 190 ? 3.137 -16.891 -14.193 1.00 93.06 190 THR A N 1
ATOM 1557 C CA . THR A 1 190 ? 2.545 -15.862 -13.334 1.00 93.06 190 THR A CA 1
ATOM 1558 C C . THR A 1 190 ? 3.426 -15.619 -12.114 1.00 93.06 190 THR A C 1
ATOM 1560 O O . THR A 1 190 ? 3.771 -16.544 -11.376 1.00 93.06 190 THR A O 1
ATOM 1563 N N . ARG A 1 191 ? 3.780 -14.355 -11.888 1.00 95.06 191 ARG A N 1
ATOM 1564 C CA . ARG A 1 191 ? 4.574 -13.924 -10.737 1.00 95.06 191 ARG A CA 1
ATOM 1565 C C . ARG A 1 191 ? 3.692 -13.632 -9.531 1.00 95.06 191 ARG A C 1
ATOM 1567 O O . ARG A 1 191 ? 2.581 -13.135 -9.675 1.00 95.06 191 ARG A O 1
ATOM 1574 N N . TYR A 1 192 ? 4.201 -13.925 -8.339 1.00 96.19 192 TYR A N 1
ATOM 1575 C CA . TYR A 1 192 ? 3.514 -13.681 -7.073 1.00 96.19 192 TYR A CA 1
ATOM 1576 C C . TYR A 1 192 ? 4.505 -13.427 -5.933 1.00 96.19 192 TYR A C 1
ATOM 1578 O O . TYR A 1 192 ? 5.678 -13.799 -6.002 1.00 96.19 192 TYR A O 1
ATOM 1586 N N . LEU A 1 193 ? 4.027 -12.797 -4.858 1.00 96.56 193 LEU A N 1
ATOM 1587 C CA . LEU A 1 193 ? 4.827 -12.473 -3.674 1.00 96.56 193 LEU A CA 1
ATOM 1588 C C . LEU A 1 193 ? 4.408 -13.320 -2.464 1.00 96.56 193 LEU A C 1
ATOM 1590 O O . LEU A 1 193 ? 3.227 -13.607 -2.238 1.00 96.56 193 LEU A O 1
ATOM 1594 N N . VAL A 1 194 ? 5.380 -13.686 -1.632 1.00 93.88 194 VAL A N 1
ATOM 1595 C CA . VAL A 1 194 ? 5.184 -14.440 -0.390 1.00 93.88 194 VAL A CA 1
ATOM 1596 C C . VAL A 1 194 ? 5.868 -13.714 0.758 1.00 93.88 194 VAL A C 1
ATOM 1598 O O . VAL A 1 194 ? 7.090 -13.696 0.840 1.00 93.88 194 VAL A O 1
ATOM 1601 N N . CYS A 1 195 ? 5.089 -13.178 1.694 1.00 93.62 195 CYS A N 1
ATOM 1602 C CA . CYS A 1 195 ? 5.619 -12.692 2.964 1.00 93.62 195 CYS A CA 1
ATOM 1603 C C . CYS A 1 195 ? 6.013 -13.875 3.859 1.00 93.62 195 CYS A C 1
ATOM 1605 O O . CYS A 1 195 ? 5.314 -14.896 3.890 1.00 93.62 195 CYS A O 1
ATOM 1607 N N . LYS A 1 196 ? 7.125 -13.763 4.593 1.00 89.19 196 LYS A N 1
ATOM 1608 C CA . LYS A 1 196 ? 7.710 -14.886 5.352 1.00 89.19 196 LYS A CA 1
ATOM 1609 C C . LYS A 1 196 ? 7.628 -14.732 6.865 1.00 89.19 196 LYS A C 1
ATOM 1611 O O . LYS A 1 196 ? 7.609 -15.745 7.556 1.00 89.19 196 LYS A O 1
ATOM 1616 N N . ASN A 1 197 ? 7.520 -13.507 7.376 1.00 86.69 197 ASN A N 1
ATOM 1617 C CA . ASN A 1 197 ? 7.425 -13.268 8.818 1.00 86.69 197 ASN A CA 1
ATOM 1618 C C . ASN A 1 197 ? 6.139 -13.867 9.413 1.00 86.69 197 ASN A C 1
ATOM 1620 O O . ASN A 1 197 ? 5.136 -14.050 8.714 1.00 86.69 197 ASN A O 1
ATOM 1624 N N . THR A 1 198 ? 6.164 -14.142 10.717 1.00 87.31 198 THR A N 1
ATOM 1625 C CA . THR A 1 198 ? 5.060 -14.764 11.457 1.00 87.31 198 THR A CA 1
ATOM 1626 C C . THR A 1 198 ? 3.764 -13.944 11.354 1.00 87.31 198 THR A C 1
ATOM 1628 O O . THR A 1 198 ? 3.794 -12.734 11.613 1.00 87.31 198 THR A O 1
ATOM 1631 N N . PRO A 1 199 ? 2.618 -14.562 11.000 1.00 88.50 199 PRO A N 1
ATOM 1632 C CA . PRO A 1 199 ? 1.302 -13.918 11.029 1.00 88.50 199 PRO A CA 1
ATOM 1633 C C . PRO A 1 199 ? 1.012 -13.203 12.352 1.00 88.50 199 PRO A C 1
ATOM 1635 O O . PRO A 1 199 ? 1.344 -13.705 13.419 1.00 88.50 199 PRO A O 1
ATOM 1638 N N . GLY A 1 200 ? 0.383 -12.028 12.276 1.00 86.25 200 GLY A N 1
ATOM 1639 C CA . GLY A 1 200 ? 0.043 -11.214 13.450 1.00 86.25 200 GLY A CA 1
ATOM 1640 C C . GLY A 1 200 ? 1.156 -10.286 13.951 1.00 86.25 200 GLY A C 1
ATOM 1641 O O . GLY A 1 200 ? 0.911 -9.513 14.868 1.00 86.25 200 GLY A O 1
ATOM 1642 N N . THR A 1 201 ? 2.348 -10.308 13.348 1.00 89.88 201 THR A N 1
ATOM 1643 C CA . THR A 1 201 ? 3.439 -9.369 13.677 1.00 89.88 201 THR A CA 1
ATOM 1644 C C . THR A 1 201 ? 3.380 -8.089 12.832 1.00 89.88 201 THR A C 1
ATOM 1646 O O . THR A 1 201 ? 2.836 -8.098 11.721 1.00 89.88 201 THR A O 1
ATOM 1649 N N . CYS A 1 202 ? 3.985 -6.995 13.316 1.00 92.12 202 CYS A N 1
ATOM 1650 C CA . CYS A 1 202 ? 4.136 -5.748 12.549 1.00 92.12 202 CYS A CA 1
ATOM 1651 C C . CYS A 1 202 ? 4.862 -5.996 11.215 1.00 92.12 202 CYS A C 1
ATOM 1653 O O . CYS A 1 202 ? 4.320 -5.678 10.159 1.00 92.12 202 CYS A O 1
ATOM 1655 N N . ARG A 1 203 ? 6.028 -6.664 11.250 1.00 91.38 203 ARG A N 1
ATOM 1656 C CA . ARG A 1 203 ? 6.817 -7.030 10.056 1.00 91.38 203 ARG A CA 1
ATOM 1657 C C . ARG A 1 203 ? 5.980 -7.748 8.999 1.00 91.38 203 ARG A C 1
ATOM 1659 O O . ARG A 1 203 ? 6.015 -7.395 7.822 1.00 91.38 203 ARG A O 1
ATOM 1666 N N . ARG A 1 204 ? 5.180 -8.732 9.426 1.00 92.81 204 ARG A N 1
ATOM 1667 C CA . ARG A 1 204 ? 4.276 -9.449 8.522 1.00 92.81 204 ARG A CA 1
ATOM 1668 C C . ARG A 1 204 ? 3.195 -8.531 7.962 1.00 92.81 204 ARG A C 1
ATOM 1670 O O . ARG A 1 204 ? 2.946 -8.577 6.766 1.00 92.81 204 ARG A O 1
ATOM 1677 N N . SER A 1 205 ? 2.585 -7.697 8.796 1.00 96.69 205 SER A N 1
ATOM 1678 C CA . SER A 1 205 ? 1.512 -6.787 8.376 1.00 96.69 205 SER A CA 1
ATOM 1679 C C . SER A 1 205 ? 2.007 -5.740 7.370 1.00 96.69 205 SER A C 1
ATOM 1681 O O . SER A 1 205 ? 1.340 -5.520 6.365 1.00 96.69 205 SER A O 1
ATOM 1683 N N . LEU A 1 206 ? 3.207 -5.177 7.571 1.00 96.12 206 LEU A N 1
ATOM 1684 C CA . LEU A 1 206 ? 3.860 -4.275 6.613 1.00 96.12 206 LEU A CA 1
ATOM 1685 C C . LEU A 1 206 ? 4.103 -4.954 5.261 1.00 96.12 206 LEU A C 1
ATOM 1687 O O . LEU A 1 206 ? 3.742 -4.393 4.229 1.00 96.12 206 LEU A O 1
ATOM 1691 N N . CYS A 1 207 ? 4.670 -6.165 5.267 1.00 96.88 207 CYS A N 1
ATOM 1692 C CA . CYS A 1 207 ? 4.892 -6.924 4.037 1.00 96.88 207 CYS A CA 1
ATOM 1693 C C . CYS A 1 207 ? 3.575 -7.226 3.308 1.00 96.88 207 CYS A C 1
ATOM 1695 O O . CYS A 1 207 ? 3.506 -7.083 2.093 1.00 96.88 207 CYS A O 1
ATOM 1697 N N . GLU A 1 208 ? 2.520 -7.620 4.031 1.00 98.38 208 GLU A N 1
ATOM 1698 C CA . GLU A 1 208 ? 1.217 -7.911 3.419 1.00 98.38 208 GLU A CA 1
ATOM 1699 C C . GLU A 1 208 ? 0.572 -6.649 2.829 1.00 98.38 208 GLU A C 1
ATOM 1701 O O . GLU A 1 208 ? 0.005 -6.724 1.742 1.00 98.38 208 GLU A O 1
ATOM 1706 N N . CYS A 1 209 ? 0.693 -5.485 3.484 1.00 98.38 209 CYS A N 1
ATOM 1707 C CA . CYS A 1 209 ? 0.252 -4.215 2.900 1.00 98.38 209 CYS A CA 1
ATOM 1708 C C . CYS A 1 209 ? 0.999 -3.914 1.582 1.00 98.38 209 CYS A C 1
ATOM 1710 O O . CYS A 1 209 ? 0.366 -3.562 0.587 1.00 98.38 209 CYS A O 1
ATOM 1712 N N . ASP A 1 210 ? 2.327 -4.082 1.558 1.00 98.06 210 ASP A N 1
ATOM 1713 C CA . ASP A 1 210 ? 3.170 -3.824 0.376 1.00 98.06 210 ASP A CA 1
ATOM 1714 C C . ASP A 1 210 ? 2.854 -4.778 -0.775 1.00 98.06 210 ASP A C 1
ATOM 1716 O O . ASP A 1 210 ? 2.622 -4.354 -1.910 1.00 98.06 210 ASP A O 1
ATOM 1720 N N . LYS A 1 211 ? 2.779 -6.072 -0.456 1.00 98.31 211 LYS A N 1
ATOM 1721 C CA . LYS A 1 211 ? 2.370 -7.127 -1.379 1.00 98.31 211 LYS A CA 1
ATOM 1722 C C . LYS A 1 211 ? 1.005 -6.819 -1.988 1.00 98.31 211 LYS A C 1
ATOM 1724 O O . LYS A 1 211 ? 0.855 -6.904 -3.204 1.00 98.31 211 LYS A O 1
ATOM 1729 N N . ARG A 1 212 ? 0.026 -6.452 -1.157 1.00 98.50 212 ARG A N 1
ATOM 1730 C CA . ARG A 1 212 ? -1.336 -6.167 -1.613 1.00 98.50 212 ARG A CA 1
ATOM 1731 C C . ARG A 1 212 ? -1.370 -5.004 -2.593 1.00 98.50 212 ARG A C 1
ATOM 1733 O O . ARG A 1 212 ? -2.059 -5.104 -3.602 1.00 98.50 212 ARG A O 1
ATOM 1740 N N . LEU A 1 213 ? -0.618 -3.932 -2.330 1.00 98.25 213 LEU A N 1
ATOM 1741 C CA . LEU A 1 213 ? -0.508 -2.826 -3.280 1.00 98.25 213 LEU A CA 1
ATOM 1742 C C . LEU A 1 213 ? 0.082 -3.300 -4.612 1.00 98.25 213 LEU A C 1
ATOM 1744 O O . LEU A 1 213 ? -0.469 -2.981 -5.660 1.00 98.25 213 LEU A O 1
ATOM 1748 N N . ALA A 1 214 ? 1.172 -4.068 -4.577 1.00 98.19 214 ALA A N 1
ATOM 1749 C CA . ALA A 1 214 ? 1.816 -4.574 -5.786 1.00 98.19 214 ALA A CA 1
ATOM 1750 C C . ALA A 1 214 ? 0.874 -5.449 -6.633 1.00 98.19 214 ALA A C 1
ATOM 1752 O O . ALA A 1 214 ? 0.783 -5.255 -7.844 1.00 98.19 214 ALA A O 1
ATOM 1753 N N . GLU A 1 215 ? 0.137 -6.365 -5.999 1.00 98.25 215 GLU A N 1
ATOM 1754 C CA . GLU A 1 215 ? -0.841 -7.230 -6.673 1.00 98.25 215 GLU A CA 1
ATOM 1755 C C . GLU A 1 215 ? -1.999 -6.422 -7.273 1.00 98.25 215 GLU A C 1
ATOM 1757 O O . GLU A 1 215 ? -2.377 -6.632 -8.425 1.00 98.25 215 GLU A O 1
ATOM 1762 N N . GLU A 1 216 ? -2.544 -5.466 -6.520 1.00 98.00 216 GLU A N 1
ATOM 1763 C CA . GLU A 1 216 ? -3.666 -4.643 -6.972 1.00 98.00 216 GLU A CA 1
ATOM 1764 C C . GLU A 1 216 ? -3.256 -3.674 -8.093 1.00 98.00 216 GLU A C 1
ATOM 1766 O O . GLU A 1 216 ? -4.014 -3.491 -9.044 1.00 98.00 216 GLU A O 1
ATOM 1771 N N . LEU A 1 217 ? -2.054 -3.092 -8.050 1.00 97.56 217 LEU A N 1
ATOM 1772 C CA . LEU A 1 217 ? -1.549 -2.254 -9.143 1.00 97.56 217 LEU A CA 1
ATOM 1773 C C . LEU A 1 217 ? -1.266 -3.061 -10.415 1.00 97.56 217 LEU A C 1
ATOM 1775 O O . LEU A 1 217 ? -1.511 -2.557 -11.509 1.00 97.56 217 LEU A O 1
ATOM 1779 N N . ALA A 1 218 ? -0.793 -4.304 -10.292 1.00 97.00 218 ALA A N 1
ATOM 1780 C CA . ALA A 1 218 ? -0.640 -5.202 -11.435 1.00 97.00 218 ALA A CA 1
ATOM 1781 C C . ALA A 1 218 ? -2.004 -5.587 -12.036 1.00 97.00 218 ALA A C 1
ATOM 1783 O O . ALA A 1 218 ? -2.201 -5.497 -13.246 1.00 97.00 218 ALA A O 1
ATOM 1784 N N . ALA A 1 219 ? -2.983 -5.933 -11.193 1.00 96.94 219 ALA A N 1
ATOM 1785 C CA . ALA A 1 219 ? -4.328 -6.299 -11.638 1.00 96.94 219 ALA A CA 1
ATOM 1786 C C . ALA A 1 219 ? -5.090 -5.138 -12.304 1.00 96.94 219 ALA A C 1
ATOM 1788 O O . ALA A 1 219 ? -5.957 -5.373 -13.143 1.00 96.94 219 ALA A O 1
ATOM 1789 N N . ASN A 1 220 ? -4.767 -3.892 -11.943 1.00 96.44 220 ASN A N 1
ATOM 1790 C CA . ASN A 1 220 ? -5.418 -2.690 -12.467 1.00 96.44 220 ASN A CA 1
ATOM 1791 C C . ASN A 1 220 ? -4.536 -1.903 -13.450 1.00 96.44 220 ASN A C 1
ATOM 1793 O O . ASN A 1 220 ? -4.848 -0.758 -13.769 1.00 96.44 220 ASN A O 1
ATOM 1797 N N . GLU A 1 221 ? -3.460 -2.508 -13.963 1.00 93.38 221 GLU A N 1
ATOM 1798 C CA . GLU A 1 221 ? -2.497 -1.845 -14.852 1.00 93.38 221 GLU A CA 1
ATOM 1799 C C . GLU A 1 221 ? -3.162 -1.252 -16.109 1.00 93.38 221 GLU A C 1
ATOM 1801 O O . GLU A 1 221 ? -2.786 -0.170 -16.553 1.00 93.38 221 GLU A O 1
ATOM 1806 N N . TRP A 1 222 ? -4.200 -1.914 -16.629 1.00 93.00 222 TRP A N 1
ATOM 1807 C CA . TRP A 1 222 ? -4.970 -1.477 -17.799 1.00 93.00 222 TRP A CA 1
ATOM 1808 C C . TRP A 1 222 ? -5.931 -0.310 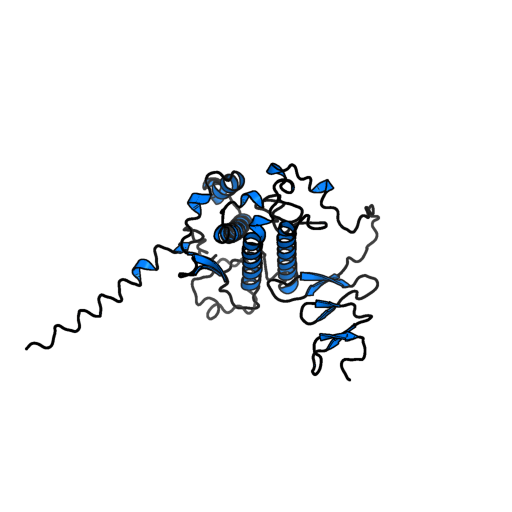-17.537 1.00 93.00 222 TRP A C 1
ATOM 1810 O O . TRP A 1 222 ? -6.368 0.335 -18.485 1.00 93.00 222 TRP A O 1
ATOM 1820 N N . PHE A 1 223 ? -6.269 -0.036 -16.274 1.00 94.62 223 PHE A N 1
ATOM 1821 C CA . PHE A 1 223 ? -7.145 1.077 -15.886 1.00 94.62 223 PHE A CA 1
ATOM 1822 C C . PHE A 1 223 ? -6.368 2.356 -15.569 1.00 94.62 223 PHE A C 1
ATOM 1824 O O . PHE A 1 223 ? -6.966 3.357 -15.183 1.00 94.62 223 PHE A O 1
ATOM 1831 N N . TRP A 1 224 ? -5.043 2.327 -15.706 1.00 96.00 224 TRP A N 1
ATOM 1832 C CA . TRP A 1 224 ? -4.203 3.493 -15.498 1.00 96.00 224 TRP A CA 1
ATOM 1833 C C . TRP A 1 224 ? -4.430 4.530 -16.610 1.00 96.00 224 TRP A C 1
ATOM 1835 O O . TRP A 1 224 ? -4.403 4.209 -17.800 1.00 96.00 224 TRP A O 1
ATOM 1845 N N . VAL A 1 225 ? -4.645 5.788 -16.218 1.00 96.56 225 VAL A N 1
ATOM 1846 C CA . VAL A 1 225 ? -4.996 6.897 -17.113 1.00 96.56 225 VAL A CA 1
ATOM 1847 C C . VAL A 1 225 ? -3.895 7.966 -17.084 1.00 96.56 225 VAL A C 1
ATOM 1849 O O . VAL A 1 225 ? -3.722 8.621 -16.055 1.00 96.56 225 VAL A O 1
ATOM 1852 N N . PRO A 1 226 ? -3.201 8.247 -18.206 1.00 95.50 226 PRO A N 1
ATOM 1853 C CA . PRO A 1 226 ? -2.123 9.240 -18.242 1.00 95.50 226 PRO A CA 1
ATOM 1854 C C . PRO A 1 226 ? -2.516 10.625 -17.720 1.00 95.50 226 PRO A C 1
ATOM 1856 O O . PRO A 1 226 ? -1.711 11.283 -17.067 1.00 95.50 226 PRO A O 1
ATOM 1859 N N . MET A 1 227 ? -3.758 11.055 -17.965 1.00 96.94 227 MET A N 1
ATOM 1860 C CA . MET A 1 227 ? -4.273 12.367 -17.547 1.00 96.94 227 MET A CA 1
ATOM 1861 C C . MET A 1 227 ? -4.331 12.545 -16.023 1.00 96.94 227 MET A C 1
ATOM 1863 O O . MET A 1 227 ? -4.286 13.671 -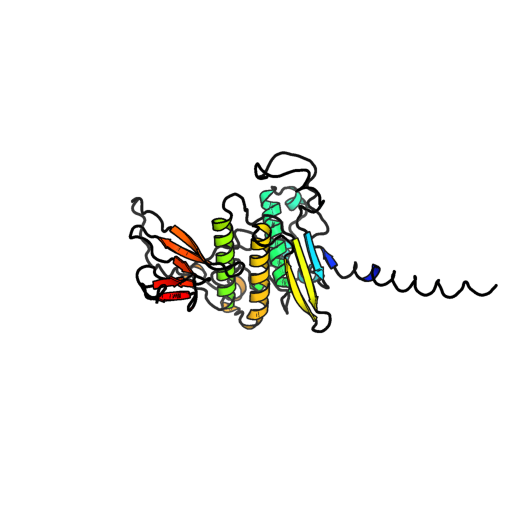15.542 1.00 96.94 227 MET A O 1
ATOM 1867 N N . ASN A 1 228 ? -4.363 11.451 -15.256 1.00 96.56 228 ASN A N 1
ATOM 1868 C CA . ASN A 1 228 ? -4.358 11.483 -13.790 1.00 96.56 228 ASN A CA 1
ATOM 1869 C C . ASN A 1 228 ? -2.937 11.562 -13.203 1.00 96.56 228 ASN A C 1
ATOM 1871 O O . ASN A 1 228 ? -2.761 11.635 -11.986 1.00 96.56 228 ASN A O 1
ATOM 1875 N N . HIS A 1 229 ? -1.904 11.565 -14.047 1.00 94.94 229 HIS A N 1
ATOM 1876 C CA . HIS A 1 229 ? -0.516 11.715 -13.633 1.00 94.94 229 HIS A CA 1
ATOM 1877 C C . HIS A 1 229 ? -0.088 13.188 -13.677 1.00 94.94 229 HIS A C 1
ATOM 1879 O O . HIS A 1 229 ? -0.229 13.849 -14.704 1.00 94.94 229 HIS A O 1
ATOM 1885 N N . LYS A 1 230 ? 0.545 13.698 -12.610 1.00 92.56 230 LYS A N 1
ATOM 1886 C CA . LYS A 1 230 ? 1.013 15.099 -12.549 1.00 92.56 230 LYS A CA 1
ATOM 1887 C C . LYS A 1 230 ? 1.911 15.487 -13.733 1.00 92.56 230 LYS A C 1
ATOM 1889 O O . LYS A 1 230 ? 1.597 16.410 -14.469 1.00 92.56 230 LYS A O 1
ATOM 1894 N N . ASN A 1 231 ? 3.018 14.765 -13.928 1.00 89.69 231 ASN A N 1
ATOM 1895 C CA . ASN A 1 231 ? 4.017 15.126 -14.945 1.00 89.69 231 ASN A CA 1
ATOM 1896 C C . ASN A 1 231 ? 3.627 14.732 -16.382 1.00 89.69 231 ASN A C 1
ATOM 1898 O O . ASN A 1 231 ? 4.054 15.396 -17.316 1.00 89.69 231 ASN A O 1
ATOM 1902 N N . TRP A 1 232 ? 2.851 13.659 -16.579 1.00 90.50 232 TRP A N 1
ATOM 1903 C CA . TRP A 1 232 ? 2.508 13.155 -17.917 1.00 90.50 232 TRP A CA 1
ATOM 1904 C C . TRP A 1 232 ? 1.144 13.644 -18.419 1.00 90.50 232 TRP A C 1
ATOM 1906 O O . TRP A 1 232 ? 0.913 13.680 -19.622 1.00 90.50 232 TRP A O 1
ATOM 1916 N N . GLY A 1 233 ? 0.248 14.016 -17.504 1.00 93.31 233 GLY A N 1
ATOM 1917 C CA . GLY A 1 233 ? -1.123 14.427 -17.794 1.00 93.31 233 GLY A CA 1
ATOM 1918 C C . GLY A 1 233 ? -1.509 15.811 -17.282 1.00 93.31 233 GLY A C 1
ATOM 1919 O O . GLY A 1 233 ? -2.616 16.258 -17.553 1.00 93.31 233 GLY A O 1
ATOM 1920 N N . GLY A 1 234 ? -0.630 16.494 -16.541 1.00 93.75 234 GLY A N 1
ATOM 1921 C CA . GLY A 1 234 ? -0.926 17.811 -15.971 1.00 93.75 234 GLY A CA 1
ATOM 1922 C C . GLY A 1 234 ? -1.898 17.780 -14.787 1.00 93.75 234 GLY A C 1
ATOM 1923 O O . GLY A 1 234 ? -2.496 18.804 -14.474 1.00 93.75 234 GLY A O 1
ATOM 1924 N N . PHE A 1 235 ? -2.072 16.627 -14.129 1.00 95.06 235 PHE A N 1
ATOM 1925 C CA . PHE A 1 235 ? -3.020 16.479 -13.022 1.00 95.06 235 PHE A CA 1
ATOM 1926 C C . PHE A 1 235 ? -2.724 17.432 -11.850 1.00 95.06 235 PHE A C 1
ATOM 1928 O O . PHE A 1 235 ? -1.665 17.344 -11.214 1.00 95.06 235 PHE A O 1
ATOM 1935 N N . ASP A 1 236 ? -3.689 18.292 -11.510 1.00 93.00 236 ASP A N 1
ATOM 1936 C CA . ASP A 1 236 ? -3.618 19.177 -10.345 1.00 93.00 236 ASP A CA 1
ATOM 1937 C C . ASP A 1 236 ? -4.228 18.507 -9.101 1.00 93.00 236 ASP A C 1
ATOM 1939 O O . ASP A 1 236 ? -5.450 18.423 -8.923 1.00 93.00 236 ASP A O 1
ATOM 1943 N N . LYS A 1 237 ? -3.352 18.058 -8.191 1.00 89.94 237 LYS A N 1
ATOM 1944 C CA . LYS A 1 237 ? -3.747 17.457 -6.906 1.00 89.94 237 LYS A CA 1
ATOM 1945 C C . LYS A 1 237 ? -4.441 18.452 -5.970 1.00 89.94 237 LYS A C 1
ATOM 1947 O O . LYS A 1 237 ? -5.238 18.037 -5.129 1.00 89.94 237 LYS A O 1
ATOM 1952 N N . GLN A 1 238 ? -4.102 19.739 -6.023 1.00 87.62 238 GLN A N 1
ATOM 1953 C CA . GLN A 1 238 ? -4.701 20.734 -5.134 1.00 87.62 238 GLN A CA 1
ATOM 1954 C C . GLN A 1 238 ? -6.170 20.943 -5.474 1.00 87.62 238 GLN A C 1
ATOM 1956 O O . GLN A 1 238 ? -7.010 20.925 -4.568 1.00 87.62 238 GLN A O 1
ATOM 1961 N N . GLU A 1 239 ? -6.453 21.067 -6.767 1.00 88.94 239 GLU A N 1
ATOM 1962 C CA . GLU A 1 239 ? -7.793 21.285 -7.288 1.00 88.94 239 GLU A CA 1
ATOM 1963 C C . GLU A 1 239 ? -8.660 20.024 -7.220 1.00 88.94 239 GLU A C 1
ATOM 1965 O O . GLU A 1 239 ? -9.816 20.108 -6.793 1.00 88.94 239 GLU A O 1
ATOM 1970 N N . SER A 1 240 ? -8.096 18.871 -7.590 1.00 91.06 240 SER A N 1
ATOM 1971 C CA . SER A 1 240 ? -8.856 17.631 -7.797 1.00 91.06 240 SER A CA 1
ATOM 1972 C C . SER A 1 240 ? -9.067 16.824 -6.511 1.00 91.06 240 SER A C 1
ATOM 1974 O O . SER A 1 240 ? -10.121 16.223 -6.314 1.00 91.06 240 SER A O 1
ATOM 1976 N N . CYS A 1 241 ? -8.106 16.839 -5.579 1.00 92.31 241 CYS A N 1
ATOM 1977 C CA . CYS A 1 241 ? -8.135 16.003 -4.371 1.00 92.31 241 CYS A CA 1
ATOM 1978 C C . CYS A 1 241 ? -8.794 16.711 -3.184 1.00 92.31 241 CYS A C 1
ATOM 1980 O O . CYS A 1 241 ? -8.206 16.876 -2.108 1.00 92.31 241 CYS A O 1
ATOM 1982 N N . ARG A 1 242 ? -10.029 17.181 -3.373 1.00 84.50 242 ARG A N 1
ATOM 1983 C CA . ARG A 1 242 ? -10.784 17.863 -2.315 1.00 84.50 242 ARG A CA 1
ATOM 1984 C C . ARG A 1 242 ? -11.290 16.844 -1.299 1.00 84.50 242 ARG A C 1
ATOM 1986 O O . ARG A 1 242 ? -11.885 15.832 -1.658 1.00 84.50 242 ARG A O 1
ATOM 1993 N N . SER A 1 243 ? -11.063 17.112 -0.014 1.00 69.88 243 SER A N 1
ATOM 1994 C CA . SER A 1 243 ? -11.678 16.333 1.062 1.00 69.88 243 SER A CA 1
ATOM 1995 C C . SER A 1 243 ? -13.196 16.488 0.986 1.00 69.88 243 SER A C 1
ATOM 1997 O O . SER A 1 243 ? -13.684 17.608 0.862 1.00 69.88 243 SER A O 1
ATOM 1999 N N . ALA A 1 244 ? -13.945 15.389 1.121 1.00 58.22 244 ALA A N 1
ATOM 2000 C CA . ALA A 1 244 ? -15.412 15.423 1.191 1.00 58.22 244 ALA A CA 1
ATOM 2001 C C . ALA A 1 244 ? -15.939 16.340 2.321 1.00 58.22 244 ALA A C 1
ATOM 2003 O O . ALA A 1 244 ? -17.082 16.783 2.293 1.00 58.22 244 ALA A O 1
ATOM 2004 N N . SER A 1 245 ? -15.087 16.694 3.288 1.00 47.34 245 SER A N 1
ATOM 2005 C CA . SER A 1 245 ? -15.288 17.796 4.225 1.00 47.34 245 SER A CA 1
ATOM 2006 C C . SER A 1 245 ? -14.847 19.135 3.610 1.00 47.34 245 SER A C 1
ATOM 2008 O O . SER A 1 245 ? -13.815 19.700 3.982 1.00 47.34 245 SER A O 1
ATOM 2010 N N . GLY A 1 246 ? -15.626 19.647 2.657 1.00 38.03 246 GLY A N 1
ATOM 2011 C CA . GLY A 1 246 ? -15.504 21.004 2.117 1.00 38.03 246 GLY A CA 1
ATOM 2012 C C . GLY A 1 246 ? -15.944 22.067 3.127 1.00 38.03 246 GLY A C 1
ATOM 2013 O O . GLY A 1 246 ? -16.920 22.772 2.904 1.00 38.03 246 GLY A O 1
ATOM 2014 N N . GLY A 1 247 ? -15.239 22.165 4.251 1.00 34.94 247 GLY A N 1
ATOM 2015 C CA . GLY A 1 247 ? -15.421 23.214 5.242 1.00 34.94 247 GLY A CA 1
ATOM 2016 C C . GLY A 1 247 ? -14.066 23.754 5.663 1.00 34.94 247 GLY A C 1
ATOM 2017 O O . GLY A 1 247 ? -13.450 23.229 6.587 1.00 34.94 247 GLY A O 1
ATOM 2018 N N . SER A 1 248 ? -13.613 24.812 4.994 1.00 42.81 248 SER A N 1
ATOM 2019 C CA . SER A 1 248 ? -12.575 25.703 5.507 1.00 42.81 248 SER A CA 1
ATOM 2020 C C . SER A 1 248 ? -13.088 26.366 6.785 1.00 42.81 248 SER A C 1
ATOM 2022 O O . SER A 1 248 ? -13.571 27.492 6.763 1.00 42.81 248 SER A O 1
ATOM 2024 N N . SER A 1 249 ? -13.031 25.672 7.918 1.00 38.69 249 SER A N 1
ATOM 2025 C CA . SER A 1 249 ? -13.126 26.343 9.206 1.00 38.69 249 SER A CA 1
ATOM 2026 C C . SER A 1 249 ? -11.749 26.906 9.515 1.00 38.69 249 SER A C 1
ATOM 2028 O O . SER A 1 249 ? -10.870 26.184 9.993 1.00 38.69 249 SER A O 1
ATOM 2030 N N . SER A 1 250 ? -11.575 28.194 9.218 1.00 40.75 250 SER A N 1
ATOM 2031 C CA . SER A 1 250 ? -10.640 29.069 9.919 1.00 40.75 250 SER A CA 1
ATOM 2032 C C . SER A 1 250 ? -10.641 28.667 11.392 1.00 40.75 250 SER A C 1
ATOM 2034 O O . SER A 1 250 ? -11.675 28.742 12.059 1.00 40.75 250 SER A O 1
ATOM 2036 N N . ARG A 1 251 ? -9.521 28.113 11.864 1.00 41.69 251 ARG A N 1
ATOM 2037 C CA . ARG A 1 251 ? -9.395 27.591 13.224 1.00 41.69 251 ARG A CA 1
ATOM 2038 C C . ARG A 1 251 ? -9.421 28.768 14.192 1.00 41.69 251 ARG A C 1
ATOM 2040 O O . ARG A 1 251 ? -8.394 29.386 14.453 1.00 41.69 251 ARG A O 1
ATOM 2047 N N . SER A 1 252 ? -10.597 29.061 14.734 1.00 38.47 252 SER A N 1
ATOM 2048 C CA . SER A 1 252 ? -10.675 29.582 16.089 1.00 38.47 252 SER A CA 1
ATOM 2049 C C . SER A 1 252 ? -10.029 28.553 17.018 1.00 38.47 252 SER A C 1
ATOM 2051 O O . SER A 1 252 ? -10.264 27.347 16.899 1.00 38.47 252 SER A O 1
ATOM 2053 N N . VAL A 1 253 ? -9.160 29.039 17.903 1.00 41.72 253 VAL A N 1
ATOM 2054 C CA . VAL A 1 253 ? -8.510 2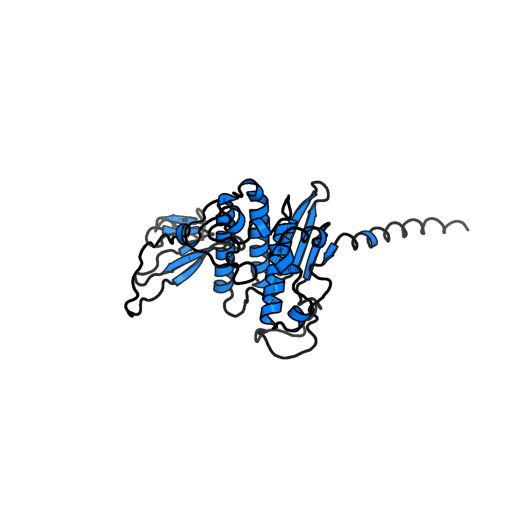8.272 18.968 1.00 41.72 253 VAL A CA 1
ATOM 2055 C C . VAL A 1 253 ? -9.590 27.893 19.981 1.00 41.72 253 VAL A C 1
ATOM 2057 O O . VAL A 1 253 ? -9.820 28.581 20.966 1.00 41.72 253 VAL A O 1
ATOM 2060 N N . MET A 1 254 ? -10.329 26.833 19.684 1.00 47.91 254 MET A N 1
ATOM 2061 C CA . MET A 1 254 ? -11.190 26.152 20.636 1.00 47.91 254 MET A CA 1
ATOM 2062 C C . MET A 1 254 ? -10.851 24.676 20.517 1.00 47.91 254 MET A C 1
ATOM 2064 O O . MET A 1 254 ? -10.835 24.134 19.411 1.00 47.91 254 MET A O 1
ATOM 2068 N N . GLU A 1 255 ? -10.508 24.071 21.647 1.00 53.56 255 GLU A N 1
ATOM 2069 C CA . GLU A 1 255 ? -10.071 22.688 21.818 1.00 53.56 255 GLU A CA 1
ATOM 2070 C C . GLU A 1 255 ? -11.164 21.714 21.342 1.00 53.56 255 GLU A C 1
ATOM 2072 O O . GLU A 1 255 ? -11.950 21.171 22.115 1.00 53.56 255 GLU A O 1
ATOM 2077 N N . LYS A 1 256 ? -11.291 21.538 20.023 1.00 57.28 256 LYS A N 1
ATOM 2078 C CA . LYS A 1 256 ? -12.152 20.515 19.440 1.00 57.28 256 LYS A CA 1
ATOM 2079 C C . LYS A 1 256 ? -11.449 19.186 19.650 1.00 57.28 256 LYS A C 1
ATOM 2081 O O . LYS A 1 256 ? -10.437 18.915 19.017 1.00 57.28 256 LYS A O 1
ATOM 2086 N N . GLN A 1 257 ? -11.997 18.370 20.542 1.00 67.94 257 GLN A N 1
ATOM 2087 C CA . GLN A 1 257 ? -11.614 16.969 20.666 1.00 67.94 257 GLN A CA 1
ATOM 2088 C C . GLN A 1 257 ? -11.687 16.303 19.283 1.00 67.94 257 GLN A C 1
ATOM 2090 O O . GLN A 1 257 ? -12.757 16.229 18.670 1.00 67.94 257 GLN A O 1
ATOM 2095 N N . GLU A 1 258 ? -10.527 15.879 18.784 1.00 75.38 258 GLU A N 1
ATOM 2096 C CA . GLU A 1 258 ? -10.380 15.243 17.478 1.00 75.38 258 GLU A CA 1
ATOM 2097 C C . GLU A 1 258 ? -11.131 13.896 17.442 1.00 75.38 258 GLU A C 1
ATOM 2099 O O . GLU A 1 258 ? -11.202 13.190 18.455 1.00 75.38 258 GLU A O 1
ATOM 2104 N N . PRO A 1 259 ? -11.713 13.512 16.292 1.00 80.75 259 PRO A N 1
ATOM 2105 C CA . PRO A 1 259 ? -12.359 12.215 16.142 1.00 80.75 259 PRO A CA 1
ATOM 2106 C C . PRO A 1 259 ? -11.380 11.066 16.418 1.00 80.75 259 PRO A C 1
ATOM 2108 O O . PRO A 1 259 ? -10.246 11.055 15.937 1.00 80.75 259 PRO A O 1
ATOM 2111 N N . VAL A 1 260 ? -11.846 10.054 17.152 1.00 89.00 260 VAL A N 1
ATOM 2112 C CA . VAL A 1 260 ? -11.061 8.852 17.461 1.00 89.00 260 VAL A CA 1
ATOM 2113 C C . VAL A 1 260 ? -11.248 7.836 16.343 1.00 89.00 260 VAL A C 1
ATOM 2115 O O . VAL A 1 260 ? -12.372 7.411 16.054 1.00 89.00 260 VAL A O 1
ATOM 2118 N N . TYR A 1 261 ? -10.144 7.401 15.742 1.00 92.06 261 TYR A N 1
ATOM 2119 C CA . TYR A 1 261 ? -10.132 6.360 14.719 1.00 92.06 261 TYR A CA 1
ATOM 2120 C C . TYR A 1 261 ? -9.784 4.993 15.318 1.00 92.06 261 TYR A C 1
ATOM 2122 O O . TYR A 1 261 ? -9.013 4.884 16.268 1.00 92.06 261 TYR A O 1
ATOM 2130 N N . ARG A 1 262 ? -10.364 3.932 14.753 1.00 94.88 262 ARG A N 1
ATOM 2131 C CA . ARG A 1 262 ? -9.986 2.530 14.999 1.00 94.88 262 ARG A CA 1
ATOM 2132 C C . ARG A 1 262 ? -9.898 1.786 13.676 1.00 94.88 262 ARG A C 1
ATOM 2134 O O . ARG A 1 262 ? -10.300 2.311 12.645 1.00 94.88 262 ARG A O 1
ATOM 2141 N N . CYS A 1 263 ? -9.410 0.553 13.711 1.00 96.88 263 CYS A N 1
ATOM 2142 C CA . CYS A 1 263 ? -9.247 -0.276 12.525 1.00 96.88 263 CYS A CA 1
ATOM 2143 C C . CYS A 1 263 ? -10.205 -1.460 12.484 1.00 96.88 263 CYS A C 1
ATOM 2145 O O . CYS A 1 263 ? -10.535 -2.051 13.514 1.00 96.88 263 CYS A O 1
ATOM 2147 N N . CYS A 1 264 ? -10.662 -1.793 11.279 1.00 97.25 264 CYS A N 1
ATOM 2148 C CA . CYS A 1 264 ? -11.558 -2.909 11.010 1.00 97.25 264 CYS A CA 1
ATOM 2149 C C . CYS A 1 264 ? -11.023 -3.768 9.867 1.00 97.25 264 CYS A C 1
ATOM 2151 O O . CYS A 1 264 ? -10.352 -3.262 8.975 1.00 97.25 264 CYS A O 1
ATOM 2153 N N . GLY A 1 265 ? -11.325 -5.065 9.892 1.00 95.75 265 GLY A N 1
ATOM 2154 C CA . GLY A 1 265 ? -10.831 -6.021 8.899 1.00 95.75 265 GLY A CA 1
ATOM 2155 C C . GLY A 1 265 ? -9.602 -6.793 9.366 1.00 95.75 265 GLY A C 1
ATOM 2156 O O . GLY A 1 265 ? -9.229 -6.784 10.544 1.00 95.75 265 GLY A O 1
ATOM 2157 N N . LYS A 1 266 ? -8.986 -7.503 8.427 1.00 96.19 266 LYS A N 1
ATOM 2158 C CA . LYS A 1 266 ? -7.755 -8.275 8.621 1.00 96.19 266 LYS A CA 1
ATOM 2159 C C . LYS A 1 266 ? -6.735 -7.788 7.606 1.00 96.19 266 LYS A C 1
ATOM 2161 O O . LYS A 1 266 ? -7.128 -7.394 6.518 1.00 96.19 266 LYS A O 1
ATOM 2166 N N . TYR A 1 267 ? -5.455 -7.824 7.959 1.00 97.00 267 TYR A N 1
ATOM 2167 C CA . TYR A 1 267 ? -4.409 -7.517 6.990 1.00 97.00 267 TYR A CA 1
ATOM 2168 C C . TYR A 1 267 ? -4.469 -8.497 5.810 1.00 97.00 267 TYR A C 1
ATOM 2170 O O . TYR A 1 267 ? -4.662 -9.694 6.053 1.00 97.00 267 TYR A O 1
ATOM 2178 N N . PRO A 1 268 ? -4.308 -8.011 4.567 1.00 97.31 268 PRO A N 1
ATOM 2179 C CA . PRO A 1 268 ? -3.982 -6.626 4.190 1.00 97.31 268 PRO A CA 1
ATOM 2180 C C . PRO A 1 268 ? -5.188 -5.684 3.984 1.00 97.31 268 PRO A C 1
ATOM 2182 O O . PRO A 1 268 ? -5.000 -4.479 3.886 1.00 97.31 268 PRO A O 1
ATOM 2185 N N . ASP A 1 269 ? -6.428 -6.171 3.975 1.00 96.69 269 ASP A N 1
ATOM 2186 C CA . ASP A 1 269 ? -7.636 -5.356 3.737 1.00 96.69 269 ASP A CA 1
ATOM 2187 C C . ASP A 1 269 ? -8.147 -4.620 4.999 1.00 96.69 269 ASP A C 1
ATOM 2189 O O . ASP A 1 269 ? -9.347 -4.386 5.174 1.00 96.69 269 ASP A O 1
ATOM 2193 N N . ARG A 1 270 ? -7.250 -4.291 5.935 1.00 96.31 270 ARG A N 1
ATOM 2194 C CA . ARG A 1 270 ? -7.599 -3.609 7.186 1.00 96.31 270 ARG A CA 1
ATOM 2195 C C . ARG A 1 270 ? -7.652 -2.103 6.946 1.00 96.31 270 ARG A C 1
ATOM 2197 O O . ARG A 1 270 ? -6.729 -1.538 6.369 1.00 96.31 270 ARG A O 1
ATOM 2204 N N . PHE A 1 271 ? -8.716 -1.448 7.399 1.00 96.44 271 PHE A N 1
ATOM 2205 C CA . PHE A 1 271 ? -8.961 -0.034 7.111 1.00 96.44 271 PHE A CA 1
ATOM 2206 C C . PHE A 1 271 ? -9.376 0.753 8.361 1.00 96.44 271 PHE A C 1
ATOM 2208 O O . PHE A 1 271 ? -10.041 0.200 9.250 1.00 96.44 271 PHE A O 1
ATOM 2215 N N . PRO A 1 272 ? -9.004 2.043 8.449 1.00 95.50 272 PRO A N 1
ATOM 2216 C CA . PRO A 1 272 ? -9.403 2.896 9.548 1.00 95.50 272 PRO A CA 1
ATOM 2217 C C . PRO A 1 272 ? -10.856 3.338 9.368 1.00 95.50 272 PRO A C 1
ATOM 2219 O O . PRO A 1 272 ? -11.337 3.566 8.259 1.00 95.50 272 PRO A O 1
ATOM 2222 N N . PHE A 1 273 ? -11.559 3.505 10.477 1.00 94.75 273 PHE A N 1
ATOM 2223 C CA . PHE A 1 273 ? -12.894 4.074 10.526 1.00 94.75 273 PHE A CA 1
ATOM 2224 C C . PHE A 1 273 ? -13.019 4.994 11.737 1.00 94.75 273 PHE A C 1
ATOM 2226 O O . PHE A 1 273 ? -12.368 4.792 12.765 1.00 94.75 273 PHE A O 1
ATOM 2233 N N . GLN A 1 274 ? -13.876 6.003 11.619 1.00 92.88 274 GLN A N 1
ATOM 2234 C CA . GLN A 1 274 ? -14.187 6.907 12.717 1.00 92.88 274 GLN A CA 1
ATOM 2235 C C . GLN A 1 274 ? -15.027 6.163 13.760 1.00 92.88 274 GLN A C 1
ATOM 2237 O O . GLN A 1 274 ? -16.203 5.869 13.538 1.00 92.88 274 GLN A O 1
ATOM 2242 N N . PHE A 1 275 ? -14.398 5.815 14.879 1.00 91.88 275 PHE A N 1
ATOM 2243 C CA . PHE A 1 275 ? -15.023 5.078 15.971 1.00 91.88 275 PHE A CA 1
ATOM 2244 C C . PHE A 1 275 ? -15.903 5.997 16.812 1.00 91.88 275 PHE A C 1
ATOM 2246 O O . PHE A 1 275 ? -17.051 5.657 17.095 1.00 91.88 275 PHE A O 1
ATOM 2253 N N . GLN A 1 276 ? -15.397 7.180 17.161 1.00 89.44 276 GLN A N 1
ATOM 2254 C CA . GLN A 1 276 ? -16.067 8.084 18.089 1.00 89.44 276 GLN A CA 1
ATOM 2255 C C . GLN A 1 276 ? -15.832 9.555 17.729 1.00 89.44 276 GLN A C 1
ATOM 2257 O O . GLN A 1 276 ? -14.757 9.940 17.273 1.00 89.44 276 GLN A O 1
ATOM 2262 N N . THR A 1 277 ? -16.860 10.368 17.960 1.00 86.56 277 THR A N 1
ATOM 2263 C CA . THR A 1 277 ? -16.828 11.840 17.974 1.00 86.56 277 THR A CA 1
ATOM 2264 C C . THR A 1 277 ? -17.122 12.339 19.390 1.00 86.56 277 THR A C 1
ATOM 2266 O O . THR A 1 277 ? -17.549 11.548 20.238 1.00 86.56 277 THR A O 1
ATOM 2269 N N . PRO A 1 278 ? -17.015 13.653 19.656 1.00 83.81 278 PRO A N 1
ATOM 2270 C CA . PRO A 1 278 ? -17.467 14.222 20.930 1.00 83.81 278 PRO A CA 1
ATOM 2271 C C . PRO A 1 278 ? -18.945 13.930 21.247 1.00 83.81 278 PRO A C 1
ATOM 2273 O O . PRO A 1 278 ? -19.344 13.907 22.403 1.00 83.81 278 PRO A O 1
ATOM 2276 N N . THR A 1 279 ? -19.762 13.661 20.222 1.00 83.38 279 THR A N 1
ATOM 2277 C CA . THR A 1 279 ? -21.188 13.315 20.349 1.00 83.38 279 THR A CA 1
ATOM 2278 C C . THR A 1 279 ? -21.456 11.821 20.586 1.00 83.38 279 THR A C 1
ATOM 2280 O O . THR A 1 279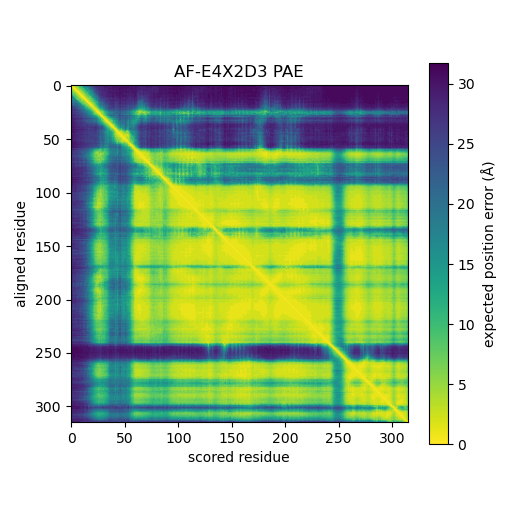 ? -22.616 11.414 20.636 1.00 83.38 279 THR A O 1
ATOM 2283 N N . GLY A 1 280 ? -20.411 10.996 20.727 1.00 85.56 280 GLY A N 1
ATOM 2284 C CA . GLY A 1 280 ? -20.503 9.569 21.045 1.00 85.56 280 GLY A CA 1
ATOM 2285 C C . GLY A 1 280 ? -19.952 8.643 19.958 1.00 85.56 280 GLY A C 1
ATOM 2286 O O . GLY A 1 280 ? -19.389 9.083 18.949 1.00 85.56 280 GLY A O 1
ATOM 2287 N N . GLU A 1 281 ? -20.095 7.334 20.178 1.00 89.19 281 GLU A N 1
ATOM 2288 C CA . GLU A 1 281 ? -19.685 6.312 19.211 1.00 89.19 281 GLU A CA 1
ATOM 2289 C C . GLU A 1 281 ? -20.483 6.436 17.906 1.00 89.19 281 GLU A C 1
ATOM 2291 O O . GLU A 1 281 ? -21.709 6.569 17.910 1.00 89.19 281 GLU A O 1
ATOM 2296 N N . GLN A 1 282 ? -19.764 6.389 16.785 1.00 91.75 282 GLN A N 1
ATOM 2297 C CA . GLN A 1 282 ? -20.331 6.512 15.442 1.00 91.75 282 GLN A CA 1
ATOM 2298 C C . GLN A 1 282 ? -20.387 5.170 14.726 1.00 91.75 282 GLN A C 1
ATOM 2300 O O . GLN A 1 282 ? -21.361 4.876 14.039 1.00 91.75 282 GLN A O 1
ATOM 2305 N N . ARG A 1 283 ? -19.334 4.355 14.852 1.00 95.00 283 ARG A N 1
ATOM 2306 C CA . ARG A 1 283 ? -19.260 3.042 14.205 1.00 95.00 283 ARG A CA 1
ATOM 2307 C C . ARG A 1 283 ? -18.541 2.030 15.088 1.00 95.00 283 ARG A C 1
ATOM 2309 O O . ARG A 1 283 ? -17.684 2.386 15.890 1.00 95.00 283 ARG A O 1
ATOM 2316 N N . ARG A 1 284 ? -18.836 0.749 14.883 1.00 95.00 284 ARG A N 1
ATOM 2317 C CA . ARG A 1 284 ? -18.106 -0.402 15.443 1.00 95.00 284 ARG A CA 1
ATOM 2318 C C . ARG A 1 284 ? -17.707 -1.366 14.332 1.00 95.00 284 ARG A C 1
ATOM 2320 O O . ARG A 1 284 ? -18.267 -1.307 13.244 1.00 95.00 284 ARG A O 1
ATOM 2327 N N . CYS A 1 285 ? -16.746 -2.249 14.595 1.00 95.50 285 CYS A N 1
ATOM 2328 C CA . CYS A 1 285 ? -16.308 -3.284 13.655 1.00 95.50 285 CYS A CA 1
ATOM 2329 C C . CYS A 1 285 ? -16.884 -4.654 14.037 1.00 95.50 285 CYS A C 1
ATOM 2331 O O . CYS A 1 285 ? -16.842 -5.036 15.204 1.00 95.50 285 CYS A O 1
ATOM 2333 N N . CYS A 1 286 ? -17.376 -5.403 13.054 1.00 94.75 286 CYS A N 1
ATOM 2334 C CA . CYS A 1 286 ? -17.842 -6.779 13.192 1.00 94.75 286 CYS A CA 1
ATOM 2335 C C . CYS A 1 286 ? -17.491 -7.556 11.923 1.00 94.75 286 CYS A C 1
ATOM 2337 O O . CYS A 1 286 ? -17.853 -7.136 10.826 1.00 94.75 286 CYS A O 1
ATOM 2339 N N . LEU A 1 287 ? -16.763 -8.669 12.060 1.00 91.50 287 LEU A N 1
ATOM 2340 C CA . LEU A 1 287 ? -16.395 -9.558 10.944 1.00 91.50 287 LEU A CA 1
ATOM 2341 C C . LEU A 1 287 ? -15.840 -8.820 9.703 1.00 91.50 287 LEU A C 1
ATOM 2343 O O . LEU A 1 287 ? -16.128 -9.179 8.566 1.00 91.50 287 LEU A O 1
ATOM 2347 N N . GLY A 1 288 ? -15.048 -7.766 9.923 1.00 93.06 288 GLY A N 1
ATOM 2348 C CA . GLY A 1 288 ? -14.422 -6.978 8.855 1.00 93.06 288 GLY A CA 1
ATOM 2349 C C . GLY A 1 288 ? -15.307 -5.917 8.199 1.00 93.06 288 GLY A C 1
ATOM 2350 O O . GLY A 1 288 ? -14.867 -5.263 7.260 1.00 93.06 288 GLY A O 1
ATOM 2351 N N . LYS A 1 289 ? -16.522 -5.694 8.704 1.00 94.38 289 LYS A N 1
ATOM 2352 C CA . LYS A 1 289 ? -17.411 -4.609 8.274 1.00 94.38 289 LYS A CA 1
ATOM 2353 C C . LYS A 1 289 ? -17.688 -3.659 9.429 1.00 94.38 289 LYS A C 1
ATOM 2355 O O . LYS A 1 289 ? -17.719 -4.070 10.588 1.00 94.38 289 LYS A O 1
ATOM 2360 N N . THR A 1 290 ? -17.897 -2.382 9.116 1.00 95.75 290 THR A N 1
ATOM 2361 C CA . THR A 1 290 ? -18.280 -1.395 10.130 1.00 95.75 290 THR A CA 1
ATOM 2362 C C . THR A 1 290 ? -19.783 -1.158 10.129 1.00 95.75 290 THR A C 1
ATOM 2364 O O . THR A 1 290 ? -20.392 -1.066 9.063 1.00 95.75 290 THR A O 1
ATOM 2367 N N . TYR A 1 291 ? -20.377 -1.012 11.307 1.00 94.81 291 TYR A N 1
ATOM 2368 C CA . TYR A 1 291 ? -21.813 -0.797 11.498 1.00 94.81 291 TYR A CA 1
ATOM 2369 C C . TYR A 1 291 ? -22.076 0.363 12.457 1.00 94.81 291 TYR A C 1
ATOM 2371 O O . TYR A 1 291 ? -21.201 0.703 13.252 1.00 94.81 291 TYR A O 1
ATOM 2379 N N . ASP A 1 292 ? -23.263 0.964 12.369 1.00 94.94 292 ASP A N 1
ATOM 2380 C CA . ASP A 1 292 ? -23.731 1.966 13.330 1.00 94.94 292 ASP A CA 1
ATOM 2381 C C . ASP A 1 292 ? -24.283 1.254 14.582 1.00 94.94 292 ASP A C 1
ATOM 2383 O O . ASP A 1 292 ? -25.297 0.555 14.477 1.00 94.94 292 ASP A O 1
A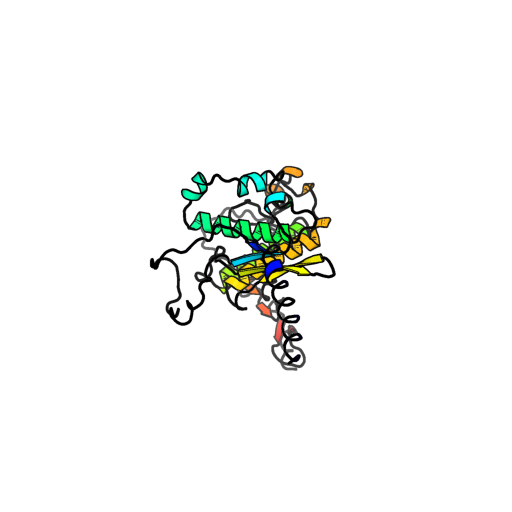TOM 2387 N N . PRO A 1 293 ? -23.647 1.403 15.760 1.00 93.12 293 PRO A N 1
ATOM 2388 C CA . PRO A 1 293 ? -24.074 0.723 16.980 1.00 93.12 293 PRO A CA 1
ATOM 2389 C C . PRO A 1 293 ? -25.420 1.213 17.531 1.00 93.12 293 PRO A C 1
ATOM 2391 O O . PRO A 1 293 ? -25.929 0.615 18.474 1.00 93.12 293 PRO A O 1
ATOM 2394 N N . LYS A 1 294 ? -25.998 2.292 16.984 1.00 92.50 294 LYS A N 1
ATOM 2395 C CA . LYS A 1 294 ? -27.325 2.797 17.375 1.00 92.50 294 LYS A CA 1
ATOM 2396 C C . LYS A 1 294 ? -28.469 2.022 16.733 1.00 92.50 294 LYS A C 1
ATOM 2398 O O . LYS A 1 294 ? -29.585 2.070 17.237 1.00 92.50 294 LYS A O 1
ATOM 2403 N N . THR A 1 295 ? -28.210 1.349 15.613 1.00 93.56 295 THR A N 1
ATOM 2404 C CA . THR A 1 295 ? -29.237 0.647 14.824 1.00 93.56 295 THR A CA 1
ATOM 2405 C C . THR A 1 295 ? -28.937 -0.836 14.635 1.00 93.56 295 THR A C 1
ATOM 2407 O O . THR A 1 295 ? -29.852 -1.619 14.373 1.00 93.56 295 THR A O 1
ATOM 2410 N N . LEU A 1 296 ? -27.674 -1.239 14.789 1.00 94.88 296 LEU A N 1
ATOM 2411 C CA . LEU A 1 296 ? -27.205 -2.590 14.514 1.00 94.88 296 LEU A CA 1
ATOM 2412 C C . LEU A 1 296 ? -26.368 -3.138 15.679 1.00 94.88 296 LEU A C 1
ATOM 2414 O O . LEU A 1 296 ? -25.762 -2.386 16.442 1.00 94.88 296 LEU A O 1
ATOM 2418 N N . GLU A 1 297 ? -26.291 -4.460 15.783 1.00 93.50 297 GLU A N 1
ATOM 2419 C CA . GLU A 1 297 ? -25.448 -5.191 16.728 1.00 93.50 297 GLU A CA 1
ATOM 2420 C C . GLU A 1 297 ? -24.598 -6.259 16.021 1.00 93.50 297 GLU A C 1
ATOM 2422 O O . GLU A 1 297 ? -24.841 -6.606 14.865 1.00 93.50 297 GLU A O 1
ATOM 2427 N N . CYS A 1 298 ? -23.560 -6.756 16.702 1.00 93.38 298 CYS A N 1
ATOM 2428 C CA . CYS A 1 298 ? -22.670 -7.800 16.190 1.00 93.38 298 CYS A CA 1
ATOM 2429 C C . CYS A 1 298 ? -22.918 -9.126 16.916 1.00 93.38 298 CYS A C 1
ATOM 2431 O O . CYS A 1 298 ? -22.565 -9.273 18.089 1.00 93.38 298 CYS A O 1
ATOM 2433 N N . CYS A 1 299 ? -23.462 -10.109 16.206 1.00 91.94 299 CYS A N 1
ATOM 2434 C CA . CYS A 1 299 ? -23.686 -11.449 16.724 1.00 91.94 299 CYS A CA 1
ATOM 2435 C C . CYS A 1 299 ? -22.431 -12.305 16.553 1.00 91.94 299 CYS A C 1
ATOM 2437 O O . CYS A 1 299 ? -22.020 -12.628 15.437 1.00 91.94 299 CYS A O 1
ATOM 2439 N N . ASN A 1 300 ? -21.839 -12.719 17.675 1.00 81.94 300 ASN A N 1
ATOM 2440 C CA . ASN A 1 300 ? -20.682 -13.622 17.690 1.00 81.94 300 ASN A CA 1
ATOM 2441 C C . ASN A 1 300 ? -21.077 -15.110 17.744 1.00 81.94 300 ASN A C 1
ATOM 2443 O O . ASN A 1 300 ? -20.210 -15.978 17.641 1.00 81.94 300 ASN A O 1
ATOM 2447 N N . ARG A 1 301 ? -22.365 -15.421 17.948 1.00 77.00 301 ARG A N 1
ATOM 2448 C CA . ARG A 1 301 ? -22.880 -16.785 18.136 1.00 77.00 301 ARG A CA 1
ATOM 2449 C C . ARG A 1 301 ? -23.824 -17.184 16.998 1.00 77.00 301 ARG A C 1
ATOM 2451 O O . ARG A 1 301 ? -24.386 -16.340 16.312 1.00 77.00 301 ARG A O 1
ATOM 2458 N N . ARG A 1 302 ? -23.947 -18.497 16.788 1.00 66.50 302 ARG A N 1
ATOM 2459 C CA . ARG A 1 302 ? -24.909 -19.116 15.860 1.00 66.50 302 ARG A CA 1
ATOM 2460 C C . ARG A 1 302 ? -26.351 -18.949 16.381 1.00 66.50 302 ARG A C 1
ATOM 2462 O O . ARG A 1 302 ? -26.493 -18.855 17.599 1.00 66.50 302 ARG A O 1
ATOM 2469 N N . PRO A 1 303 ? -27.383 -18.968 15.506 1.00 67.31 303 PRO A N 1
ATOM 2470 C CA . PRO A 1 303 ? -27.360 -19.393 14.094 1.00 67.31 303 PRO A CA 1
ATOM 2471 C C . PRO A 1 303 ? -26.863 -18.344 13.090 1.00 67.31 303 PRO A C 1
ATOM 2473 O O . PRO A 1 303 ? -26.312 -18.733 12.062 1.00 67.31 303 PRO A O 1
ATOM 2476 N N . THR A 1 304 ? -26.964 -17.049 13.391 1.00 70.50 304 THR A N 1
ATOM 2477 C CA . THR A 1 304 ? -26.620 -15.963 12.455 1.00 70.50 304 THR A 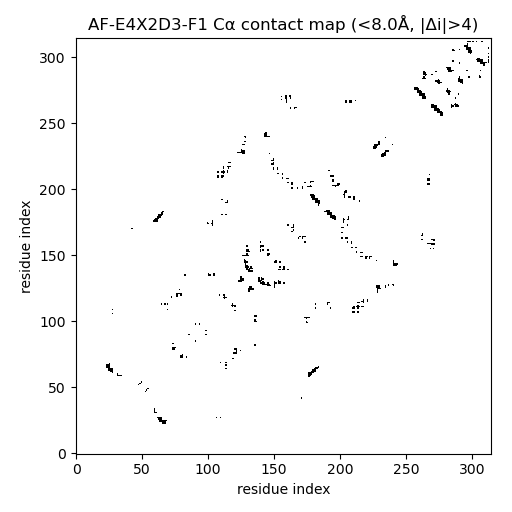CA 1
ATOM 2478 C C . THR A 1 304 ? -25.461 -15.105 12.966 1.00 70.50 304 THR A C 1
ATOM 2480 O O . THR A 1 304 ? -25.687 -14.033 13.527 1.00 70.50 304 THR A O 1
ATOM 2483 N N . PRO A 1 305 ? -24.200 -15.537 12.776 1.00 84.75 305 PRO A N 1
ATOM 2484 C CA . PRO A 1 305 ? -23.060 -14.666 13.017 1.00 84.75 305 PRO A CA 1
ATOM 2485 C C . PRO A 1 305 ? -23.073 -13.509 12.012 1.00 84.75 305 PRO A C 1
ATOM 2487 O O . PRO A 1 305 ? -23.249 -13.727 10.812 1.00 84.75 305 PRO A O 1
ATOM 2490 N N . GLY A 1 306 ? -22.858 -12.281 12.478 1.00 90.25 306 GLY A N 1
ATOM 2491 C CA . GLY A 1 306 ? -22.872 -11.115 11.597 1.00 90.25 306 GLY A CA 1
ATOM 2492 C C . GLY A 1 306 ? -23.431 -9.854 12.226 1.00 90.25 306 GLY A C 1
ATOM 2493 O O . GLY A 1 306 ? -23.631 -9.775 13.433 1.00 90.25 306 GLY A O 1
ATOM 2494 N N . ILE A 1 307 ? -23.632 -8.853 11.374 1.00 93.00 307 ILE A N 1
ATOM 2495 C CA . ILE A 1 307 ? -24.257 -7.587 11.747 1.00 93.00 307 ILE A CA 1
ATOM 2496 C C . ILE A 1 307 ? -25.756 -7.723 11.506 1.00 93.00 307 ILE A C 1
ATOM 2498 O O . ILE A 1 307 ? -26.166 -8.033 10.386 1.00 93.00 307 ILE A O 1
ATOM 2502 N N . THR A 1 308 ? -26.555 -7.468 12.530 1.00 92.38 308 THR A N 1
ATOM 2503 C CA . THR A 1 308 ? -28.016 -7.575 12.483 1.00 92.38 308 THR A CA 1
ATOM 2504 C C . THR A 1 308 ? -28.657 -6.381 13.185 1.00 92.38 308 THR A C 1
ATOM 2506 O O . THR A 1 308 ? -27.964 -5.565 13.791 1.00 92.38 308 THR A O 1
ATOM 2509 N N . SER A 1 309 ? -29.978 -6.233 13.080 1.00 92.12 309 SER A N 1
ATOM 2510 C CA . SER A 1 309 ? -30.717 -5.236 13.861 1.00 92.12 309 SER A CA 1
ATOM 2511 C C . SER A 1 309 ? -30.622 -5.535 15.355 1.00 92.12 309 SER A C 1
ATOM 2513 O O . SER A 1 309 ? -30.606 -6.697 15.754 1.00 92.12 309 SER A O 1
ATOM 2515 N N . ILE A 1 310 ? -30.584 -4.491 16.180 1.00 91.75 310 ILE A N 1
ATOM 2516 C CA . ILE A 1 310 ? -30.505 -4.632 17.641 1.00 91.75 310 ILE A CA 1
ATOM 2517 C C . ILE A 1 310 ? -31.641 -5.523 18.174 1.00 91.75 310 ILE A C 1
ATOM 2519 O O . ILE A 1 310 ? -32.802 -5.327 17.817 1.00 91.75 310 ILE A O 1
ATOM 2523 N N . GLY A 1 311 ? -31.300 -6.468 19.056 1.00 86.50 311 GLY A N 1
ATOM 2524 C CA . GLY A 1 311 ? -32.237 -7.377 19.722 1.00 86.50 311 GLY A CA 1
ATOM 2525 C C . GLY A 1 311 ? -32.454 -8.716 19.008 1.00 86.50 311 GLY A C 1
ATOM 2526 O O . GLY A 1 311 ? -33.321 -9.482 19.416 1.00 86.50 311 GLY A O 1
ATOM 2527 N N . THR A 1 312 ? -31.686 -9.018 17.961 1.00 86.75 312 THR A N 1
ATOM 2528 C CA . THR A 1 312 ? -31.834 -10.236 17.147 1.00 86.75 312 THR A CA 1
ATOM 2529 C C . THR A 1 312 ? -30.784 -11.306 17.441 1.00 86.75 312 THR A C 1
ATOM 2531 O O . THR A 1 312 ? -31.022 -12.468 17.129 1.00 86.75 312 THR A O 1
ATOM 2534 N N . CYS A 1 313 ? -29.655 -10.980 18.085 1.00 81.69 313 CYS A N 1
ATOM 2535 C CA . CYS A 1 313 ? -28.598 -11.966 18.367 1.00 81.69 313 CYS A CA 1
ATOM 2536 C C . CYS A 1 313 ? -28.991 -13.085 19.352 1.00 81.69 313 CYS A C 1
ATOM 2538 O O . CYS A 1 313 ? -28.218 -14.030 19.525 1.00 81.69 313 CYS A O 1
ATOM 2540 N N . GLY A 1 314 ? -30.128 -12.953 20.041 1.00 68.25 314 GLY A N 1
ATOM 2541 C CA . GLY A 1 314 ? -30.628 -13.907 21.035 1.00 68.25 314 GLY A CA 1
ATOM 2542 C C . GLY A 1 314 ? -31.897 -14.662 20.629 1.00 68.25 314 GLY A C 1
ATOM 2543 O O . GLY A 1 314 ? -32.454 -15.341 21.491 1.00 68.25 314 GLY A O 1
ATOM 2544 N N . LEU A 1 315 ? -32.358 -14.514 19.380 1.00 58.81 315 LEU A N 1
ATOM 2545 C CA . LEU A 1 315 ? -33.543 -15.193 18.836 1.00 58.81 315 LEU A CA 1
ATOM 2546 C C . LEU A 1 315 ? -33.192 -16.478 18.079 1.00 58.81 315 LEU A C 1
ATOM 2548 O O . LEU A 1 315 ? -32.129 -16.516 17.415 1.00 58.81 315 LEU A O 1
#

Foldseek 3Di:
DPDPPPPPVVVVVVVVVVVVVPPFKAWLDPDWPPPPDDDPDDADPPPDDCVVNVPDPDQTQAEIAGNDPPVVLQPPQVLSCVLVVPDPVNVVPDDPVLVLLSSLLSVLLVLLLRQAPRSHSSLQPQFFFQRQVPRSPPNLDGFADGPDQLSVLSPLLSFLVVQLCVVCPPNADLSRHFHKYWDADPPPRHIAIGGDDDPPDSRSSSVLSSRSNSNSCRVCVVVRDQLRHCPRNVHDNVVRRDHPPPDPDPDDPDPQDDFDWHWFDGPPSIGIDRQAGPVGGQWDYEHRDIDGPVFWDAQPDDDDGGIDGPPPNVD

Secondary structure (DSSP, 8-state):
---SSSSSSSSHHHHHHHHHTTTSEEES-SS-----S----S---TT--TTTTT-SS--S-EEEEET--GGGGSTT-HHHHHHHT--HHHHHT--HHHHHHHHHHHHHHHHHHHH-SS--GGGGTTBTTTB-SSTTS-TT---SS-SSHHHHHHHHHHHHHHHHHHHHGGG--TT---EEEEEE-TTT--EEEEE-SPTTSHHHHHHHHHHHHHHHHHHTGGG--GGGBHHHH---HHHH---S--------S----PPEEEEES-TTS-EEEEEEETTEE--EEETTEEE-TTTEEEE-SSS--EEEETT-TT-

pLDDT: mean 76.24, std 21.72, range [29.98, 98.5]

Sequence (315 aa):
MKLLFVFVALAAAQKNKKKKLGRDRFPLDGEDLKFEDDRREFGLPDDFDKTRDYSAAVDGWDGWFQNFNWTQYIAGDDVAEEFFRRPALVRNGMSLQERLEYRKFKTLKLMIMYLQTLPLFGKFCYYGCYCFPNAGDDFTVGRGTPVDEVDKKCRDFSSCYKCVANDFKETCKHTQPYSFEGREDPVTGTRYLVCKNTPGTCRRSLCECDKRLAEELAANEWFWVPMNHKNWGGFDKQESCRSASGGSSSRSVMEKQEPVYRCCGKYPDRFPFQFQTPTGEQRRCCLGKTYDPKTLECCNRRPTPGITSIGTCGL

Organism: Oikopleura dioica (NCBI:txid34765)

Mean predicted aligned error: 12.29 Å

InterPro domains:
  IPR001211 Phospholipase A2 [PTHR11716] (108-221)
  IPR016090 Phospholipase A2-like, central domain [PF00068] (108-219)
  IPR016090 Phospholipase A2-like, central domain [SM00085] (104-242)
  IPR036444 Phospholipase A2 domain superfamily [G3DSA:1.20.90.10] (99-243)
  I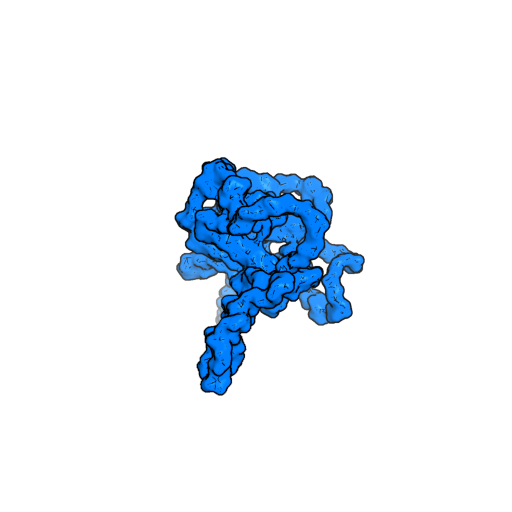PR036444 Phospholipase A2 domain superfamily [SSF48619] (108-229)

Solvent-accessible surface area (backbone atoms only — not comparable to full-atom values): 18541 Å² total; per-residue (Å²): 145,86,87,83,80,75,78,68,73,68,65,62,68,64,61,62,61,65,66,56,71,64,77,44,52,36,58,82,56,99,68,75,76,72,84,78,69,94,66,92,72,84,88,72,60,96,83,66,46,75,76,73,74,54,74,57,103,62,95,42,75,42,42,34,27,45,80,48,74,63,75,73,54,34,71,90,32,71,63,42,36,58,67,71,62,57,49,69,72,59,61,74,70,49,54,71,66,58,52,33,43,47,51,42,48,51,49,48,50,50,51,30,32,66,47,30,94,69,48,58,62,52,75,44,43,36,15,45,31,15,20,24,65,38,77,84,47,78,50,58,48,63,48,40,57,54,78,46,75,51,20,36,43,32,43,48,35,26,27,19,50,56,27,48,40,66,76,46,37,93,83,36,60,92,50,55,60,43,36,38,39,34,43,56,41,91,84,80,64,51,59,50,76,42,70,66,48,62,86,94,37,60,39,28,46,53,43,37,25,47,47,48,38,16,53,51,51,36,76,35,54,87,69,62,58,60,55,42,16,31,90,82,37,66,36,56,52,80,78,67,26,48,46,90,74,83,64,91,68,79,78,67,96,61,94,69,73,72,69,41,70,43,67,32,47,52,82,45,74,19,33,64,44,64,28,28,47,91,92,40,79,53,34,42,69,46,98,55,43,76,44,44,67,90,62,31,39,70,25,90,50,79,93,65,62,44,78,42,55,67,88,51,75,84,109

Radius of gyration: 24.3 Å; Cα contacts (8 Å, |Δi|>4): 457; chains: 1; bounding box: 68×89×47 Å

Nearest PDB structures (foldseek):
  1n28-assembly2_A  TM=8.252E-01  e=9.978E-06  Homo sapiens
  1a2a-assembly4_D  TM=8.210E-01  e=2.229E-05  Gloydius halys
  7rjz-assembly1_B  TM=7.697E-01  e=2.805E-05  Bothrops jararacussu
  1c1j-assembly2_C  TM=8.244E-01  e=8.846E-05  Gloydius halys
  1pwo-assembly1_D  TM=7.697E-01  e=1.571E-04  Micropechis ikaheca